Protein AF-A0A9W4MWH2-F1 (afdb_monomer_lite)

Sequence (228 aa):
MYRLPPARLCPCLQVITSTSRQLCRSISNARPSSIPDWNSNDEFFKFTRGRFVVDEAENLQKREIKFDMNRLASVAAESVGATRCISISKYPDGMFNKAFLMSMDDGQEVIAKVPNPHAGAAHFTTASEVATMDFAKSHPVGAEFIIMEKAEGVPLSQVWGTMKLPQKLQVLPAMTRLQKQWVSVSFSHYGNLYYAKDGQSLTGNQYVKDGKVVRDLEFAVVPATGRD

InterPro domains:
  IPR011009 Protein kinase-like domain superfamily [SSF56112] (63-207)
  IPR051035 Mitochondrial inheritance protein 9 [PTHR36091] (40-207)

Foldseek 3Di:
DDDDDDDDDDPPPPPDPDDDDDDDDDDDDDDDPDQDQPLPPQVQQWQDQDADPPPGVVLGVQQGDDWRPLLVQCVLCVSVVAPTWRDWDWDRDDSFWTWIWTAGPVGFIKIKIFTGPNNDPLVADLDLDDDDPVVCVVDNTSGRMDIGGDDDDDPCVVCVVVDDPVVVVVVVVVVVVVVCQVVQKAAPDDAGKHFLVGDPDPDGQWIHGNNDIDGDNGIGGDHHPDDD

Organism: Penicillium olsonii (NCBI:txid99116)

pLDDT: mean 74.44, std 23.85, range [20.48, 97.94]

Secondary structure (DSSP, 8-state):
---PPP-------------------PPP---PPPPP-GGG-GGGTS--S---SSSHHHHHHTT-----HHHHHHHHHHHTT-S-EEEEEEPSPPSSEEEEEEEETTS-EEEEEEE-GGGS-HHHHS-S----TTHHHH-TTSS--EEEEPPPS--HHHHTTT--HHHHHHHHHHHHHHHHHHHTEEESS-SEEEETTTS--SS--EEEETTEEEE-SSEEEE------

Structure (mmCIF, N/CA/C/O backbone):
data_AF-A0A9W4MWH2-F1
#
_entry.id   AF-A0A9W4MWH2-F1
#
loop_
_atom_site.group_PDB
_atom_site.id
_atom_site.type_symbol
_atom_site.label_atom_id
_atom_site.label_alt_id
_atom_site.label_comp_id
_atom_site.label_asym_id
_atom_site.label_entity_id
_atom_site.label_seq_id
_atom_site.pdbx_PDB_ins_code
_atom_site.Cartn_x
_atom_site.Cartn_y
_atom_site.Cartn_z
_atom_site.occupancy
_atom_site.B_iso_or_equiv
_atom_site.auth_seq_id
_atom_site.auth_comp_id
_atom_site.auth_asym_id
_atom_site.auth_atom_id
_atom_site.pdbx_PDB_model_num
ATOM 1 N N . MET A 1 1 ? -29.039 28.359 6.290 1.00 31.73 1 MET A N 1
ATOM 2 C CA . MET A 1 1 ? -29.549 26.987 6.492 1.00 31.73 1 MET A CA 1
ATOM 3 C C . MET A 1 1 ? -29.035 26.142 5.329 1.00 31.73 1 MET A C 1
ATOM 5 O O . MET A 1 1 ? -29.683 26.084 4.299 1.00 31.73 1 MET A O 1
ATOM 9 N N . TYR A 1 2 ? -27.822 25.593 5.435 1.00 20.48 2 TYR A N 1
ATOM 10 C CA . TYR A 1 2 ? -27.206 24.803 4.362 1.00 20.48 2 TYR A CA 1
ATOM 11 C C . TYR A 1 2 ? -27.172 23.336 4.794 1.00 20.48 2 TYR A C 1
ATOM 13 O O . TYR A 1 2 ? -26.420 22.965 5.692 1.00 20.48 2 TYR A O 1
ATOM 21 N N . ARG A 1 3 ? -28.051 22.520 4.201 1.00 23.97 3 ARG A N 1
ATOM 22 C CA . ARG A 1 3 ? -28.016 21.059 4.326 1.00 23.97 3 ARG A CA 1
ATOM 23 C C . ARG A 1 3 ? -26.901 20.539 3.418 1.00 23.97 3 ARG A C 1
ATOM 25 O O . ARG A 1 3 ? -26.991 20.693 2.205 1.00 23.97 3 ARG A O 1
ATOM 32 N N . LEU A 1 4 ? -25.871 19.936 4.004 1.00 27.80 4 LEU A N 1
ATOM 33 C CA . LEU A 1 4 ? -24.897 19.122 3.272 1.00 27.80 4 LEU A CA 1
ATOM 34 C C . LEU A 1 4 ? -25.488 17.717 3.032 1.00 27.80 4 LEU A C 1
ATOM 36 O O . LEU A 1 4 ? -26.209 17.219 3.903 1.00 27.80 4 LEU A O 1
ATOM 40 N N . PRO A 1 5 ? -25.232 17.089 1.870 1.00 24.80 5 PRO A N 1
ATOM 41 C CA . PRO A 1 5 ? -25.796 15.787 1.526 1.00 24.80 5 PRO A CA 1
ATOM 42 C C . PRO A 1 5 ? -25.188 14.661 2.384 1.00 24.80 5 PRO A C 1
ATOM 44 O O . PRO A 1 5 ? -24.094 14.822 2.933 1.00 24.80 5 PRO A O 1
ATOM 47 N N . PRO A 1 6 ? -25.886 13.518 2.524 1.00 24.23 6 PRO A N 1
ATOM 48 C CA . PRO A 1 6 ? -25.408 12.396 3.322 1.00 24.23 6 PRO A CA 1
ATOM 49 C C . PRO A 1 6 ? -24.113 11.829 2.733 1.00 24.23 6 PRO A C 1
ATOM 51 O O . PRO A 1 6 ? -24.028 11.560 1.534 1.00 24.23 6 PRO A O 1
ATOM 54 N N . ALA A 1 7 ? -23.119 11.627 3.600 1.00 26.27 7 ALA A N 1
ATOM 55 C CA . ALA A 1 7 ? -21.909 10.887 3.280 1.00 26.27 7 ALA A CA 1
ATOM 56 C C . ALA A 1 7 ? -22.305 9.467 2.854 1.00 26.27 7 ALA A C 1
ATOM 58 O O . ALA A 1 7 ? -22.748 8.662 3.674 1.00 26.27 7 ALA A O 1
ATOM 59 N N . ARG A 1 8 ? -22.192 9.180 1.556 1.00 23.83 8 ARG A N 1
ATOM 60 C CA . ARG A 1 8 ? -22.247 7.810 1.054 1.00 23.83 8 ARG A CA 1
ATOM 61 C C . ARG A 1 8 ? -20.968 7.123 1.521 1.00 23.83 8 ARG A C 1
ATOM 63 O O . ARG A 1 8 ? -19.875 7.575 1.199 1.00 23.83 8 ARG A O 1
ATOM 70 N N . LEU A 1 9 ? -21.113 6.066 2.313 1.00 25.27 9 LEU A N 1
ATOM 71 C CA . LEU A 1 9 ? -20.058 5.078 2.507 1.00 25.27 9 LEU A CA 1
ATOM 72 C C . LEU A 1 9 ? -19.720 4.511 1.121 1.00 25.27 9 LEU A C 1
ATOM 74 O O . LEU A 1 9 ? -20.598 3.937 0.479 1.00 25.27 9 LEU A O 1
ATOM 78 N N . CYS A 1 10 ? -18.496 4.729 0.638 1.00 23.55 10 CYS A N 1
ATOM 79 C CA . CYS A 1 10 ? -17.991 4.055 -0.556 1.00 23.55 10 CYS A CA 1
ATOM 80 C C . CYS A 1 10 ? -17.879 2.549 -0.260 1.00 23.55 10 CYS A C 1
ATOM 82 O O . CYS A 1 10 ? -17.141 2.182 0.655 1.00 23.55 10 CYS A O 1
ATOM 84 N N . PRO A 1 11 ? -18.571 1.669 -1.001 1.00 25.92 11 PRO A N 1
ATOM 85 C CA . PRO A 1 11 ? -18.501 0.224 -0.816 1.00 25.92 11 PRO A CA 1
ATOM 86 C C . PRO A 1 11 ? -17.374 -0.380 -1.672 1.00 25.92 11 PRO A C 1
ATOM 88 O O . PRO A 1 11 ? -17.597 -1.324 -2.422 1.00 25.92 11 PRO A O 1
ATOM 91 N N . CYS A 1 12 ? -16.165 0.180 -1.592 1.00 24.48 12 CYS A N 1
ATOM 92 C CA . CYS A 1 12 ? -15.015 -0.277 -2.378 1.00 24.48 12 CYS A CA 1
ATOM 93 C C . CYS A 1 12 ? -13.923 -0.841 -1.465 1.00 24.48 12 CYS A C 1
ATOM 95 O O . CYS A 1 12 ? -12.793 -0.369 -1.448 1.00 24.48 12 CYS A O 1
ATOM 97 N N . LEU A 1 13 ? -14.275 -1.870 -0.698 1.00 28.22 13 LEU A N 1
ATOM 98 C CA . LEU A 1 13 ? -13.316 -2.904 -0.322 1.00 28.22 13 LEU A CA 1
ATOM 99 C C . LEU A 1 13 ? -13.753 -4.174 -1.058 1.00 28.22 13 LEU A C 1
ATOM 101 O O . LEU A 1 13 ? -14.287 -5.107 -0.471 1.00 28.22 13 LEU A O 1
ATOM 105 N N . GLN A 1 14 ? -13.639 -4.165 -2.389 1.00 24.48 14 GLN A N 1
ATOM 106 C CA . GLN A 1 14 ? -13.804 -5.396 -3.151 1.00 24.48 14 GLN A CA 1
ATOM 107 C C . GLN A 1 14 ? -12.554 -6.243 -2.911 1.00 24.48 14 GLN A C 1
ATOM 109 O O . GLN A 1 14 ? -11.528 -6.056 -3.557 1.00 24.48 14 GLN A O 1
ATOM 114 N N . VAL A 1 15 ? -12.644 -7.175 -1.961 1.00 29.09 15 VAL A N 1
ATOM 115 C CA . VAL A 1 15 ? -11.800 -8.370 -1.981 1.00 29.09 15 VAL A CA 1
ATOM 116 C C . VAL A 1 15 ? -12.165 -9.093 -3.275 1.00 29.09 15 VAL A C 1
ATOM 118 O O . VAL A 1 15 ? -13.271 -9.621 -3.416 1.00 29.09 15 VAL A O 1
ATOM 121 N N . ILE A 1 16 ? -11.283 -9.017 -4.270 1.00 28.75 16 ILE A N 1
ATOM 122 C CA . ILE A 1 16 ? -11.487 -9.644 -5.575 1.00 28.75 16 ILE A CA 1
ATOM 123 C C . ILE A 1 16 ? -11.484 -11.157 -5.359 1.00 28.75 16 ILE A C 1
ATOM 125 O O . ILE A 1 16 ? -10.439 -11.796 -5.301 1.00 28.75 16 ILE A O 1
ATOM 129 N N . THR A 1 17 ? -12.673 -11.742 -5.239 1.00 27.50 17 THR A N 1
ATOM 130 C CA . THR A 1 17 ? -12.861 -13.179 -5.422 1.00 27.50 17 THR A CA 1
ATOM 131 C C . THR A 1 17 ? -13.008 -13.418 -6.920 1.00 27.50 17 THR A C 1
ATOM 133 O O . THR A 1 17 ? -13.972 -12.993 -7.557 1.00 27.50 17 THR A O 1
ATOM 136 N N . SER A 1 18 ? -11.989 -14.032 -7.520 1.00 26.38 18 SER A N 1
ATOM 137 C CA . SER A 1 18 ? -11.936 -14.270 -8.959 1.00 26.38 18 SER A CA 1
ATOM 138 C C . SER A 1 18 ? -13.142 -15.102 -9.411 1.00 26.38 18 SER A C 1
ATOM 140 O O . SER A 1 18 ? -13.233 -16.293 -9.113 1.00 26.38 18 SER A O 1
ATOM 142 N N . THR A 1 19 ? -14.052 -14.508 -10.176 1.00 25.38 19 THR A N 1
ATOM 143 C CA . THR A 1 19 ? -14.995 -15.261 -11.008 1.00 25.38 19 THR A CA 1
ATOM 144 C C . THR A 1 19 ? -14.735 -14.905 -12.461 1.00 25.38 19 THR A C 1
ATOM 146 O O . THR A 1 19 ? -15.070 -13.829 -12.946 1.00 25.38 19 THR A O 1
ATOM 149 N N . SER A 1 20 ? -14.069 -15.835 -13.145 1.00 33.34 20 SER A N 1
ATOM 150 C CA . SER A 1 20 ? -13.728 -15.754 -14.560 1.00 33.34 20 SER A CA 1
ATOM 151 C C . SER A 1 20 ? -14.989 -15.599 -15.417 1.00 33.34 20 SER A C 1
ATOM 153 O O . SER A 1 20 ? -15.852 -16.477 -15.438 1.00 33.34 20 SER A O 1
ATOM 155 N N . ARG A 1 21 ? -15.088 -14.489 -16.153 1.00 29.77 21 ARG A N 1
ATOM 156 C CA . ARG A 1 21 ? -15.909 -14.386 -17.365 1.00 29.77 21 ARG A CA 1
ATOM 157 C C . ARG A 1 21 ? -15.063 -13.759 -18.463 1.00 29.77 21 ARG A C 1
ATOM 159 O O . ARG A 1 21 ? -14.797 -12.563 -18.458 1.00 29.77 21 ARG A O 1
ATOM 166 N N . GLN A 1 22 ? -14.634 -14.601 -19.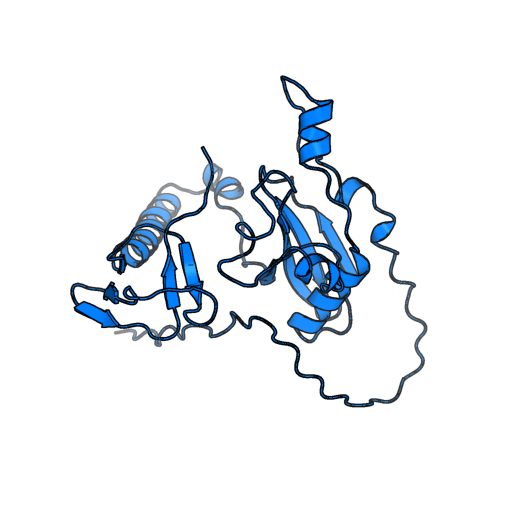398 1.00 37.88 22 GLN A N 1
ATOM 167 C CA . GLN A 1 22 ? -13.981 -14.190 -20.634 1.00 37.88 22 GLN A CA 1
ATOM 168 C C . GLN A 1 22 ? -14.921 -13.300 -21.452 1.00 37.88 22 GLN A C 1
ATOM 170 O O . GLN A 1 22 ? -16.021 -13.719 -21.810 1.00 37.88 22 GLN A O 1
ATOM 175 N N . LEU A 1 23 ? -14.454 -12.104 -21.812 1.00 32.62 23 LEU A N 1
ATOM 176 C CA . LEU A 1 23 ? -15.002 -11.364 -22.941 1.00 32.62 23 LEU A CA 1
ATOM 177 C C . LEU A 1 23 ? -13.870 -11.070 -23.925 1.00 32.62 23 LEU A C 1
ATOM 179 O O . LEU A 1 23 ? -12.969 -10.279 -23.662 1.00 32.62 23 LEU A O 1
ATOM 183 N N . CYS A 1 24 ? -13.922 -11.757 -25.062 1.00 31.22 24 CYS A N 1
ATOM 184 C CA . CYS A 1 24 ? -13.021 -11.563 -26.187 1.00 31.22 24 CYS A CA 1
ATOM 185 C C . CYS A 1 24 ? -13.277 -10.173 -26.799 1.00 31.22 24 CYS A C 1
ATOM 187 O O . CYS A 1 24 ? -14.404 -9.884 -27.205 1.00 31.22 24 CYS A O 1
ATOM 189 N N . ARG A 1 25 ? -12.255 -9.311 -26.883 1.00 34.47 25 ARG A N 1
ATOM 190 C CA . ARG A 1 25 ? -12.286 -8.105 -27.725 1.00 34.47 25 ARG A CA 1
ATOM 191 C C . ARG A 1 25 ? -11.043 -8.045 -28.605 1.00 34.47 25 ARG A C 1
ATOM 193 O O . ARG A 1 25 ? -9.922 -8.267 -28.162 1.00 34.47 25 ARG A O 1
ATOM 200 N N . SER A 1 26 ? -11.310 -7.795 -29.878 1.00 36.91 26 SER A N 1
ATOM 201 C CA . SER A 1 26 ? -10.403 -7.771 -31.020 1.00 36.91 26 SER A CA 1
ATOM 202 C C . SER A 1 26 ? -9.305 -6.709 -30.904 1.00 36.91 26 SER A C 1
ATOM 204 O O . SER A 1 26 ? -9.564 -5.566 -30.532 1.00 36.91 26 SER A O 1
ATOM 206 N N . ILE A 1 27 ? -8.084 -7.115 -31.262 1.00 39.09 27 ILE A N 1
ATOM 207 C CA . ILE A 1 27 ? -6.830 -6.360 -31.159 1.00 39.09 27 ILE A CA 1
ATOM 208 C C . ILE A 1 27 ? -6.735 -5.327 -32.291 1.00 39.09 27 ILE A C 1
ATOM 210 O O . ILE A 1 27 ? -6.725 -5.689 -33.467 1.00 39.09 27 ILE A O 1
ATOM 214 N N . SER A 1 28 ? -6.605 -4.045 -31.945 1.00 44.38 28 SER A N 1
ATOM 215 C CA . SER A 1 28 ? -6.109 -3.008 -32.856 1.00 44.38 28 SER A CA 1
ATOM 216 C C . SER A 1 28 ? -4.587 -2.901 -32.731 1.00 44.38 28 SER A C 1
ATOM 218 O O . SER A 1 28 ? -4.065 -2.637 -31.648 1.00 44.38 28 SER A O 1
ATOM 220 N N . ASN A 1 29 ? -3.877 -3.101 -33.843 1.00 42.75 29 ASN A N 1
ATOM 221 C CA . ASN A 1 29 ? -2.417 -3.067 -33.917 1.00 42.75 29 ASN A CA 1
ATOM 222 C C . ASN A 1 29 ? -1.868 -1.638 -33.770 1.00 42.75 29 ASN A C 1
ATOM 224 O O . ASN A 1 29 ? -1.737 -0.909 -34.750 1.00 42.75 29 ASN A O 1
ATOM 228 N N . ALA A 1 30 ? -1.465 -1.277 -32.554 1.00 43.81 30 ALA A N 1
ATOM 229 C CA . ALA A 1 30 ? -0.474 -0.237 -32.301 1.00 43.81 30 ALA A CA 1
ATOM 230 C C . ALA A 1 30 ? 0.667 -0.875 -31.499 1.00 43.81 30 ALA A C 1
ATOM 232 O O . ALA A 1 30 ? 0.415 -1.494 -30.467 1.00 43.81 30 ALA A O 1
ATOM 233 N N . ARG A 1 31 ? 1.912 -0.778 -31.988 1.00 41.72 31 ARG A N 1
ATOM 234 C CA . ARG A 1 31 ? 3.101 -1.285 -31.278 1.00 41.72 31 ARG A CA 1
ATOM 235 C C . ARG A 1 31 ? 3.177 -0.609 -29.901 1.00 41.72 31 ARG A C 1
ATOM 237 O O . ARG A 1 31 ? 3.389 0.604 -29.871 1.00 41.72 31 ARG A O 1
ATOM 244 N N . PRO A 1 32 ? 3.030 -1.335 -28.779 1.00 49.97 32 PRO A N 1
ATOM 245 C CA . PRO A 1 32 ? 3.264 -0.744 -27.474 1.00 49.97 32 PRO A CA 1
ATOM 246 C C . PRO A 1 32 ? 4.763 -0.472 -27.346 1.00 49.97 32 PRO A C 1
ATOM 248 O O . PRO A 1 32 ? 5.579 -1.326 -27.700 1.00 49.97 32 PRO A O 1
ATOM 251 N N . SER A 1 33 ? 5.131 0.693 -26.815 1.00 59.62 33 SER A N 1
ATOM 252 C CA . SER A 1 33 ? 6.406 0.826 -26.113 1.00 59.62 33 SER A CA 1
ATOM 253 C C . SER A 1 33 ? 6.521 -0.356 -25.148 1.00 59.62 33 SER A C 1
ATOM 255 O O . SER A 1 33 ? 5.585 -0.634 -24.395 1.00 59.62 33 SER A O 1
ATOM 257 N N . SER A 1 34 ? 7.606 -1.125 -25.243 1.00 69.12 34 SER A N 1
ATOM 258 C CA . SER A 1 34 ? 7.788 -2.317 -24.417 1.00 69.12 34 SER A CA 1
ATOM 259 C C . SER A 1 34 ? 7.728 -1.908 -22.948 1.00 69.12 34 SER A C 1
ATOM 261 O O . SER A 1 34 ? 8.557 -1.116 -22.499 1.00 69.12 34 SER A O 1
ATOM 263 N N . ILE A 1 35 ? 6.732 -2.418 -22.224 1.00 70.12 35 ILE A N 1
ATOM 264 C CA . ILE A 1 35 ? 6.638 -2.257 -20.772 1.00 70.12 35 ILE A CA 1
ATOM 265 C C . ILE A 1 35 ? 7.936 -2.829 -20.182 1.00 70.12 35 ILE A C 1
ATOM 267 O O . ILE A 1 35 ? 8.335 -3.923 -20.597 1.00 70.12 35 ILE A O 1
ATOM 271 N N . PRO A 1 36 ? 8.628 -2.105 -19.287 1.00 83.31 36 PRO A N 1
ATOM 272 C CA . PRO A 1 36 ? 9.836 -2.623 -18.662 1.00 83.31 36 PRO A CA 1
ATOM 273 C C . PRO A 1 36 ? 9.506 -3.872 -17.840 1.00 83.31 36 PRO A C 1
ATOM 275 O O . PRO A 1 36 ? 8.452 -3.951 -17.212 1.00 83.31 36 PRO A O 1
ATOM 278 N N . ASP A 1 37 ? 10.416 -4.844 -17.834 1.00 93.56 37 ASP A N 1
ATOM 279 C CA . ASP A 1 37 ? 10.330 -5.973 -16.912 1.00 93.56 37 ASP A CA 1
ATOM 280 C C . ASP A 1 37 ? 10.592 -5.476 -15.485 1.00 93.56 37 ASP A C 1
ATOM 282 O O . ASP A 1 37 ? 11.732 -5.197 -15.103 1.00 93.56 37 ASP A O 1
ATOM 286 N N . TRP A 1 38 ? 9.534 -5.363 -14.685 1.00 95.38 38 TRP A N 1
ATOM 287 C CA . TRP A 1 38 ? 9.629 -4.836 -13.328 1.00 95.38 38 TRP A CA 1
ATOM 288 C C . TRP A 1 38 ? 10.408 -5.759 -12.388 1.00 95.38 38 TRP A C 1
ATOM 290 O O . TRP A 1 38 ? 10.950 -5.286 -11.388 1.00 95.38 38 TRP A O 1
ATOM 300 N N . ASN A 1 39 ? 10.516 -7.052 -12.715 1.00 95.69 39 ASN A N 1
ATOM 301 C CA . ASN A 1 39 ? 11.290 -8.013 -11.927 1.00 95.69 39 ASN A CA 1
ATOM 302 C C . ASN A 1 39 ? 12.800 -7.763 -12.008 1.00 95.69 39 ASN A C 1
ATOM 304 O O . ASN A 1 39 ? 13.537 -8.198 -11.126 1.00 95.69 39 ASN A O 1
ATOM 308 N N . SER A 1 40 ? 13.258 -7.024 -13.022 1.00 94.69 40 SER A N 1
ATOM 309 C CA . SER A 1 40 ? 14.665 -6.654 -13.175 1.00 94.69 40 SER A CA 1
ATOM 310 C C . SER A 1 40 ? 15.126 -5.584 -12.169 1.00 94.69 40 SER A C 1
ATOM 312 O O . SER A 1 40 ? 16.330 -5.382 -12.007 1.00 94.69 40 SER A O 1
ATOM 314 N N . ASN A 1 41 ? 14.210 -4.893 -11.473 1.00 94.56 41 ASN A N 1
ATOM 315 C CA . ASN A 1 41 ? 14.579 -3.906 -10.456 1.00 94.56 41 ASN A CA 1
ATOM 316 C C . ASN A 1 41 ? 14.748 -4.553 -9.075 1.00 94.56 41 ASN A C 1
ATOM 318 O O . ASN A 1 41 ? 13.802 -4.745 -8.309 1.00 94.56 41 ASN A O 1
ATOM 322 N N . ASP A 1 42 ? 16.001 -4.816 -8.733 1.00 92.50 42 ASP A N 1
ATOM 323 C CA . ASP A 1 42 ? 16.383 -5.495 -7.503 1.00 92.50 42 ASP A CA 1
ATOM 324 C C . ASP A 1 42 ? 16.038 -4.716 -6.214 1.00 92.50 42 ASP A C 1
ATOM 326 O O . ASP A 1 42 ? 15.832 -5.318 -5.155 1.00 92.50 42 ASP A O 1
ATOM 330 N N . GLU A 1 43 ? 15.931 -3.383 -6.284 1.00 93.50 43 GLU A N 1
ATOM 331 C CA . GLU A 1 43 ? 15.603 -2.531 -5.129 1.00 93.50 43 GLU A CA 1
ATOM 332 C C . GLU A 1 43 ? 14.171 -2.738 -4.621 1.00 93.50 43 GLU A C 1
ATOM 334 O O . GLU A 1 43 ? 13.875 -2.479 -3.446 1.00 93.50 43 GLU A O 1
ATOM 339 N N . PHE A 1 44 ? 13.276 -3.246 -5.475 1.00 95.44 44 PHE A N 1
ATOM 340 C CA . PHE A 1 44 ? 11.897 -3.547 -5.095 1.00 95.44 44 PHE A CA 1
ATOM 341 C C . PHE A 1 44 ? 11.800 -4.627 -4.022 1.00 95.44 44 PHE A C 1
ATOM 343 O O . PHE A 1 44 ? 10.894 -4.594 -3.189 1.00 95.44 44 PHE A O 1
ATOM 350 N N . PHE A 1 45 ? 12.763 -5.540 -3.994 1.00 94.50 45 PHE A N 1
ATOM 351 C CA . PHE A 1 45 ? 12.744 -6.712 -3.124 1.00 94.50 45 PHE A CA 1
ATOM 352 C C . PHE A 1 45 ? 13.533 -6.500 -1.831 1.00 94.50 45 PHE A C 1
ATOM 354 O O . PHE A 1 45 ? 13.265 -7.160 -0.828 1.00 94.50 45 PHE A O 1
ATOM 361 N N . LYS A 1 46 ? 14.461 -5.539 -1.827 1.00 93.69 46 LYS A N 1
ATOM 362 C CA . LYS A 1 46 ? 15.399 -5.270 -0.729 1.00 93.69 46 LYS A CA 1
ATOM 363 C C . LYS A 1 46 ? 14.884 -4.188 0.220 1.00 93.69 46 LYS A C 1
ATOM 365 O O . LYS A 1 46 ? 13.981 -3.420 -0.109 1.00 93.69 46 LYS A O 1
ATOM 370 N N . PHE A 1 47 ? 15.456 -4.129 1.420 1.00 92.38 47 PHE A N 1
ATOM 371 C CA . PHE A 1 47 ? 15.275 -3.000 2.334 1.00 92.38 47 PHE A CA 1
ATOM 372 C C . PHE A 1 47 ? 16.237 -1.867 1.950 1.00 92.38 47 PHE A C 1
ATOM 374 O O . PHE A 1 47 ? 17.439 -2.088 1.852 1.00 92.38 47 PHE A O 1
ATOM 381 N N . THR A 1 48 ? 15.710 -0.665 1.727 1.00 91.50 48 THR A N 1
ATOM 382 C CA . THR A 1 48 ? 16.436 0.493 1.184 1.00 91.50 48 THR A CA 1
ATOM 383 C C . THR A 1 48 ? 16.308 1.751 2.046 1.00 91.50 48 THR A C 1
ATOM 385 O O . THR A 1 48 ? 16.981 2.743 1.783 1.00 91.50 48 THR A O 1
ATOM 388 N N . ARG A 1 49 ? 15.479 1.743 3.101 1.00 89.31 49 ARG A N 1
ATOM 389 C CA . ARG A 1 49 ? 15.261 2.935 3.944 1.00 89.31 49 ARG A CA 1
ATOM 390 C C . ARG A 1 49 ? 16.459 3.315 4.823 1.00 89.31 49 ARG A C 1
ATOM 392 O O . ARG A 1 49 ? 16.545 4.467 5.246 1.00 89.31 49 ARG A O 1
ATOM 399 N N . GLY A 1 50 ? 17.352 2.385 5.149 1.00 88.25 50 GLY A N 1
ATOM 400 C CA . GLY A 1 50 ? 18.480 2.682 6.029 1.00 88.25 50 GLY A CA 1
ATOM 401 C C . GLY A 1 50 ? 19.313 1.466 6.408 1.00 88.25 50 GLY A C 1
ATOM 402 O O . GLY A 1 50 ? 19.241 0.424 5.761 1.00 88.25 50 GLY A O 1
ATOM 403 N N . ARG A 1 51 ? 20.093 1.625 7.480 1.00 90.19 51 ARG A N 1
ATOM 404 C CA . ARG A 1 51 ? 20.997 0.612 8.035 1.00 90.19 51 ARG A CA 1
ATOM 405 C C . ARG A 1 51 ? 20.553 0.186 9.427 1.00 90.19 51 ARG A C 1
ATOM 407 O O . ARG A 1 51 ? 19.910 0.960 10.138 1.00 90.19 51 ARG A O 1
ATOM 414 N N . PHE A 1 52 ? 20.920 -1.028 9.816 1.00 89.56 52 PHE A N 1
ATOM 415 C CA . PHE A 1 52 ? 20.672 -1.540 11.162 1.00 89.56 52 PHE A CA 1
ATOM 416 C C . PHE A 1 52 ? 21.936 -1.413 12.009 1.00 89.56 52 PHE A C 1
ATOM 418 O O . PHE A 1 52 ? 23.038 -1.658 11.530 1.00 89.56 52 PHE A O 1
ATOM 425 N N . VAL A 1 53 ? 21.763 -1.019 13.272 1.00 92.69 53 VAL A N 1
ATOM 426 C CA . VAL A 1 53 ? 22.879 -0.841 14.218 1.00 92.69 53 VAL A CA 1
ATOM 427 C C . VAL A 1 53 ? 23.489 -2.187 14.627 1.00 92.69 53 VAL A C 1
ATOM 429 O O . VAL A 1 53 ? 24.687 -2.264 14.872 1.00 92.69 53 VAL A O 1
ATOM 432 N N . VAL A 1 54 ? 22.670 -3.242 14.683 1.00 90.19 54 VAL A N 1
ATOM 433 C CA . VAL A 1 54 ? 23.047 -4.596 15.110 1.00 90.19 54 VAL A CA 1
ATOM 434 C C . VAL A 1 54 ? 22.530 -5.603 14.080 1.00 90.19 54 VAL A C 1
ATOM 436 O O . VAL A 1 54 ? 21.458 -5.391 13.507 1.00 90.19 54 VAL A O 1
ATOM 439 N N . ASP A 1 55 ? 23.300 -6.665 13.830 1.00 91.19 55 ASP A N 1
ATOM 440 C CA . ASP A 1 55 ? 22.961 -7.786 12.940 1.00 91.19 55 ASP A CA 1
ATOM 441 C C . ASP A 1 55 ? 22.400 -7.338 11.581 1.00 91.19 55 ASP A C 1
ATOM 443 O O . ASP A 1 55 ? 21.316 -7.739 11.154 1.00 91.19 55 ASP A O 1
ATOM 447 N N . GLU A 1 56 ? 23.118 -6.438 10.902 1.00 92.50 56 GLU A N 1
ATOM 448 C CA . GLU A 1 56 ? 22.625 -5.786 9.685 1.00 92.50 56 GLU A CA 1
ATOM 449 C C . GLU A 1 56 ? 22.271 -6.778 8.580 1.00 92.50 56 GLU A C 1
ATOM 451 O O . GLU A 1 56 ? 21.172 -6.712 8.031 1.00 92.50 56 GLU A O 1
ATOM 456 N N . ALA A 1 57 ? 23.160 -7.729 8.292 1.00 91.88 57 ALA A N 1
ATOM 457 C CA . ALA A 1 57 ? 22.920 -8.737 7.266 1.00 91.88 57 ALA A CA 1
ATOM 458 C C . ALA A 1 57 ? 21.648 -9.554 7.553 1.00 91.88 57 ALA A C 1
ATOM 460 O O . ALA A 1 57 ? 20.825 -9.751 6.661 1.00 91.88 57 ALA A O 1
ATOM 461 N N . GLU A 1 58 ? 21.440 -9.959 8.809 1.00 89.62 58 GLU A N 1
ATOM 462 C CA . GLU A 1 58 ? 20.262 -10.726 9.215 1.00 89.62 58 GLU A CA 1
ATOM 463 C C . GLU A 1 58 ? 18.984 -9.882 9.125 1.00 89.62 58 GLU A C 1
ATOM 465 O O . GLU A 1 58 ? 17.953 -10.339 8.628 1.00 89.62 58 GLU A O 1
ATOM 470 N N . ASN A 1 59 ? 19.040 -8.621 9.557 1.00 89.00 59 ASN A N 1
ATOM 471 C CA . ASN A 1 59 ? 17.896 -7.718 9.492 1.00 89.00 59 ASN A CA 1
ATOM 472 C C . ASN A 1 59 ? 17.493 -7.366 8.057 1.00 89.00 59 ASN A C 1
ATOM 474 O O . ASN A 1 59 ? 16.292 -7.232 7.792 1.00 89.00 59 ASN A O 1
ATOM 478 N N . LEU A 1 60 ? 18.466 -7.220 7.153 1.00 90.75 60 LEU A N 1
ATOM 479 C CA . LEU A 1 60 ? 18.230 -7.038 5.724 1.00 90.75 60 LEU A CA 1
ATOM 480 C C . LEU A 1 60 ? 17.617 -8.303 5.116 1.00 90.75 60 LEU A C 1
ATOM 482 O O . LEU A 1 60 ? 16.582 -8.208 4.461 1.00 90.75 60 LEU A O 1
ATOM 486 N N . GLN A 1 61 ? 18.177 -9.481 5.409 1.00 88.44 61 GLN A N 1
ATOM 487 C CA . GLN A 1 61 ? 17.683 -10.760 4.893 1.00 88.44 61 GLN A CA 1
ATOM 488 C C . GLN A 1 61 ? 16.250 -11.061 5.357 1.00 88.44 61 GLN A C 1
ATOM 490 O O . GLN A 1 61 ? 15.395 -11.405 4.547 1.00 88.44 61 GLN A O 1
ATOM 495 N N . LYS A 1 62 ? 15.933 -10.832 6.639 1.00 85.69 62 LYS A N 1
ATOM 496 C CA . LYS A 1 62 ? 14.572 -10.960 7.209 1.00 85.69 62 LYS A CA 1
ATOM 497 C C . LYS A 1 62 ? 13.536 -10.020 6.570 1.00 85.69 62 LYS A C 1
ATOM 499 O O . LYS A 1 62 ? 12.330 -10.148 6.814 1.00 85.69 62 LYS A O 1
ATOM 504 N N . ARG A 1 63 ? 13.994 -9.022 5.813 1.00 89.12 63 ARG A N 1
ATOM 505 C CA . ARG A 1 63 ? 13.182 -7.991 5.150 1.00 89.12 63 ARG A CA 1
ATOM 506 C C . ARG A 1 63 ? 13.252 -8.063 3.636 1.00 89.12 63 ARG A C 1
ATOM 508 O O . ARG A 1 63 ? 12.550 -7.289 2.986 1.00 89.12 63 ARG A O 1
ATOM 515 N N . GLU A 1 64 ? 14.058 -8.954 3.078 1.00 90.69 64 GLU A N 1
ATOM 516 C CA . GLU A 1 64 ? 14.057 -9.228 1.652 1.00 90.69 64 GLU A CA 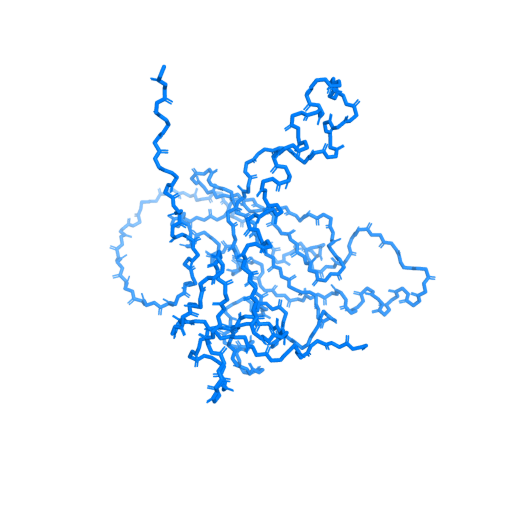1
ATOM 517 C C . GLU A 1 64 ? 12.927 -10.206 1.328 1.00 90.69 64 GLU A C 1
ATOM 519 O O . GLU A 1 64 ? 12.757 -11.220 2.000 1.00 90.69 64 GLU A O 1
ATOM 524 N N . ILE A 1 65 ? 12.129 -9.889 0.312 1.00 88.88 65 ILE A N 1
ATOM 525 C CA . ILE A 1 65 ? 11.083 -10.781 -0.193 1.00 88.88 65 ILE A CA 1
ATOM 526 C C . ILE A 1 65 ? 11.121 -10.766 -1.709 1.00 88.88 65 ILE A C 1
ATOM 528 O O . ILE A 1 65 ? 11.085 -9.700 -2.319 1.00 88.88 65 ILE A O 1
ATOM 532 N N . LYS A 1 66 ? 11.202 -11.953 -2.310 1.00 91.06 66 LYS A N 1
ATOM 533 C CA . LYS A 1 66 ? 11.123 -12.141 -3.758 1.00 91.06 66 LYS A CA 1
ATOM 534 C C . LYS A 1 66 ? 9.700 -12.545 -4.124 1.00 91.06 66 LYS A C 1
ATOM 536 O O . LYS A 1 66 ? 9.120 -13.418 -3.489 1.00 91.06 66 LYS A O 1
ATOM 541 N N . PHE A 1 67 ? 9.157 -11.876 -5.129 1.00 92.00 67 PHE A N 1
ATOM 542 C CA . PHE A 1 67 ? 7.819 -12.083 -5.668 1.00 92.00 67 PHE A CA 1
ATOM 543 C C . PHE A 1 67 ? 7.796 -11.579 -7.113 1.00 92.00 67 PHE A C 1
ATOM 545 O O . PHE A 1 67 ? 8.725 -10.898 -7.548 1.00 92.00 67 PHE A O 1
ATOM 552 N N . ASP A 1 68 ? 6.751 -11.908 -7.862 1.00 95.38 68 ASP A N 1
ATOM 553 C CA . ASP A 1 68 ? 6.598 -11.466 -9.245 1.00 95.38 68 ASP A CA 1
ATOM 554 C C . ASP A 1 68 ? 5.933 -10.079 -9.297 1.00 95.38 68 ASP A C 1
ATOM 556 O O . ASP A 1 68 ? 4.713 -9.928 -9.182 1.00 95.38 68 ASP A O 1
ATOM 560 N N . MET A 1 69 ? 6.754 -9.044 -9.472 1.00 96.75 69 MET A N 1
ATOM 561 C CA . MET A 1 69 ? 6.322 -7.654 -9.600 1.00 96.75 69 MET A CA 1
ATOM 562 C C . MET A 1 69 ? 5.499 -7.415 -10.870 1.00 96.75 69 MET A C 1
ATOM 564 O O . MET A 1 69 ? 4.554 -6.629 -10.837 1.00 96.75 69 MET A O 1
ATOM 568 N N . ASN A 1 70 ? 5.787 -8.108 -11.978 1.00 96.56 70 ASN A N 1
ATOM 569 C CA . ASN A 1 70 ? 4.971 -7.986 -13.192 1.00 96.56 70 ASN A CA 1
ATOM 570 C C . ASN A 1 70 ? 3.554 -8.511 -12.956 1.00 96.56 70 ASN A C 1
ATOM 572 O O . ASN A 1 70 ? 2.574 -7.916 -13.416 1.00 96.56 70 ASN A O 1
ATOM 576 N N . ARG A 1 71 ? 3.433 -9.618 -12.217 1.00 95.62 71 ARG A N 1
ATOM 577 C CA . ARG A 1 71 ? 2.127 -10.161 -11.830 1.00 95.62 71 ARG A CA 1
ATOM 578 C C . ARG A 1 71 ? 1.408 -9.242 -10.860 1.00 95.62 71 ARG A C 1
ATOM 580 O O . ARG A 1 71 ? 0.226 -8.995 -11.074 1.00 95.62 71 ARG A O 1
ATOM 587 N N . LEU A 1 72 ? 2.105 -8.675 -9.874 1.00 95.75 72 LEU A N 1
ATOM 588 C CA . LEU A 1 72 ? 1.504 -7.698 -8.961 1.00 95.75 72 LEU A CA 1
ATOM 589 C C . LEU A 1 72 ? 0.965 -6.479 -9.722 1.00 95.75 72 LEU A C 1
ATOM 591 O O . LEU A 1 72 ? -0.168 -6.067 -9.495 1.00 95.75 72 LEU A O 1
ATOM 595 N N . ALA A 1 73 ? 1.741 -5.951 -10.668 1.00 96.81 73 ALA A N 1
ATOM 596 C CA . ALA A 1 73 ? 1.343 -4.830 -11.514 1.00 96.81 73 ALA A CA 1
ATOM 597 C C . ALA A 1 73 ? 0.130 -5.158 -12.403 1.00 96.81 73 ALA A C 1
ATOM 599 O O . ALA A 1 73 ? -0.741 -4.312 -12.601 1.00 96.81 73 ALA A O 1
ATOM 600 N N . SER A 1 74 ? 0.055 -6.392 -12.911 1.00 95.62 74 SER A N 1
ATOM 601 C CA . SER A 1 74 ? -1.085 -6.867 -13.708 1.00 95.62 74 SER A CA 1
ATOM 602 C C . SER A 1 74 ? -2.356 -6.956 -12.861 1.00 95.62 74 SER A C 1
ATOM 604 O O . SER A 1 74 ? -3.377 -6.386 -13.233 1.00 95.62 74 SER A O 1
ATOM 606 N N . VAL A 1 75 ? -2.276 -7.584 -11.681 1.00 94.50 75 VAL A N 1
ATOM 607 C CA . VAL A 1 75 ? -3.409 -7.688 -10.743 1.00 94.50 75 VAL A CA 1
ATOM 608 C C . VAL A 1 75 ? -3.869 -6.303 -10.281 1.00 94.50 75 VAL A C 1
ATOM 610 O O . VAL A 1 75 ? -5.066 -6.056 -10.152 1.00 94.50 75 VAL A O 1
ATOM 613 N N . ALA A 1 76 ? -2.936 -5.372 -10.075 1.00 95.06 76 ALA A N 1
ATOM 614 C CA . ALA A 1 76 ? -3.261 -3.994 -9.739 1.00 95.06 76 ALA A CA 1
ATOM 615 C C . ALA A 1 76 ? -4.035 -3.289 -10.856 1.00 95.06 76 ALA A C 1
ATOM 617 O O . ALA A 1 76 ? -5.043 -2.652 -10.561 1.00 95.06 76 ALA A O 1
ATOM 618 N N . ALA A 1 77 ? -3.635 -3.445 -12.120 1.00 96.06 77 ALA A N 1
ATOM 619 C CA . ALA A 1 77 ? -4.376 -2.868 -13.240 1.00 96.06 77 ALA A CA 1
ATOM 620 C C . ALA A 1 77 ? -5.790 -3.461 -13.349 1.00 96.06 77 ALA A C 1
ATOM 622 O O . ALA A 1 77 ? -6.771 -2.722 -13.426 1.00 96.06 77 ALA A O 1
ATOM 623 N N . GLU A 1 78 ? -5.902 -4.788 -13.250 1.00 94.88 78 GLU A N 1
ATOM 624 C CA . GLU A 1 78 ? -7.187 -5.497 -13.278 1.00 94.88 78 GLU A CA 1
ATOM 625 C C . GLU A 1 78 ? -8.134 -5.039 -12.158 1.00 94.88 78 GLU A C 1
ATOM 627 O O . GLU A 1 78 ? -9.325 -4.852 -12.408 1.00 94.88 78 GLU A O 1
ATOM 632 N N . SER A 1 79 ? -7.613 -4.801 -10.947 1.00 91.19 79 SER A N 1
ATOM 633 C CA . SER A 1 79 ? -8.414 -4.393 -9.784 1.00 91.19 79 SER A CA 1
ATOM 634 C C . SER A 1 79 ? -9.149 -3.064 -9.937 1.00 91.19 79 SER A C 1
ATOM 636 O O . SER A 1 79 ? -10.180 -2.861 -9.298 1.00 91.19 79 SER A O 1
ATOM 638 N N . VAL A 1 80 ? -8.646 -2.180 -10.799 1.00 93.94 80 VAL A N 1
ATOM 639 C CA . VAL A 1 80 ? -9.238 -0.862 -11.075 1.00 93.94 80 VAL A CA 1
ATOM 640 C C . VAL A 1 80 ? -9.790 -0.746 -12.496 1.00 93.94 80 VAL A C 1
ATOM 642 O O . VAL A 1 80 ? -10.210 0.331 -12.913 1.00 93.94 80 VAL A O 1
ATOM 645 N N . GLY A 1 81 ? -9.813 -1.858 -13.239 1.00 94.50 81 GLY A N 1
ATOM 646 C CA . GLY A 1 81 ? -10.305 -1.914 -14.615 1.00 94.50 81 GLY A CA 1
ATOM 647 C C . GLY A 1 81 ? -9.406 -1.224 -15.647 1.00 94.50 81 GLY A C 1
ATOM 648 O O . GLY A 1 81 ? -9.873 -0.950 -16.752 1.00 94.50 81 GLY A O 1
ATOM 649 N N . ALA A 1 82 ? -8.144 -0.951 -15.309 1.00 96.12 82 ALA A N 1
ATOM 650 C CA . ALA A 1 82 ? -7.159 -0.388 -16.227 1.00 96.12 82 ALA A CA 1
ATOM 651 C C . ALA A 1 82 ? -6.587 -1.465 -17.165 1.00 96.12 82 ALA A C 1
ATOM 653 O O . ALA A 1 82 ? -6.627 -2.661 -16.864 1.00 96.12 82 ALA A O 1
ATOM 654 N N . THR A 1 83 ? -6.003 -1.063 -18.299 1.00 95.94 83 THR A N 1
ATOM 655 C CA . THR A 1 83 ? -5.397 -2.039 -19.224 1.00 95.94 83 THR A CA 1
ATOM 656 C C . THR A 1 83 ? -4.051 -2.518 -18.703 1.00 95.94 83 THR A C 1
ATOM 658 O O . THR A 1 83 ? -3.687 -3.677 -18.901 1.00 95.94 83 THR A O 1
ATOM 661 N N . ARG A 1 84 ? -3.259 -1.610 -18.115 1.00 95.12 84 ARG A N 1
ATOM 662 C CA . ARG A 1 84 ? -1.911 -1.927 -17.629 1.00 95.12 84 ARG A CA 1
ATOM 663 C C . ARG A 1 84 ? -1.384 -0.893 -16.637 1.00 95.12 84 ARG A C 1
ATOM 665 O O . ARG A 1 84 ? -1.713 0.288 -16.706 1.00 95.12 84 ARG A O 1
ATOM 672 N N . CYS A 1 85 ? -0.438 -1.330 -15.815 1.00 96.81 85 CYS A N 1
ATOM 673 C CA . CYS A 1 85 ? 0.431 -0.440 -15.056 1.00 96.81 85 CYS A CA 1
ATOM 674 C C . CYS A 1 85 ? 1.554 0.111 -15.954 1.00 96.81 85 CYS A C 1
ATOM 676 O O . CYS A 1 85 ? 2.196 -0.642 -16.692 1.00 96.81 85 CYS A O 1
ATOM 678 N N . ILE A 1 86 ? 1.789 1.422 -15.891 1.00 96.88 86 ILE A N 1
ATOM 679 C CA . ILE A 1 86 ? 2.793 2.135 -16.699 1.00 96.88 86 ILE A CA 1
ATOM 680 C C . ILE A 1 86 ? 3.996 2.620 -15.884 1.00 96.88 86 ILE A C 1
ATOM 682 O O . ILE A 1 86 ? 5.033 2.933 -16.464 1.00 96.88 86 ILE A O 1
ATOM 686 N N . SER A 1 87 ? 3.875 2.692 -14.558 1.00 97.06 87 SER A N 1
ATOM 687 C CA . SER A 1 87 ? 4.942 3.154 -13.669 1.00 97.06 87 SER A CA 1
ATOM 688 C C . SER A 1 87 ? 4.810 2.529 -12.288 1.00 97.06 87 SER A C 1
ATOM 690 O O . SER A 1 87 ? 3.704 2.450 -11.752 1.00 97.06 87 SER A O 1
ATOM 692 N N . ILE A 1 88 ? 5.941 2.134 -11.700 1.00 97.81 88 ILE A N 1
ATOM 693 C CA . ILE A 1 88 ? 6.030 1.621 -10.333 1.00 97.81 88 ILE A CA 1
ATOM 694 C C . ILE A 1 88 ? 7.134 2.375 -9.602 1.00 97.81 88 ILE A C 1
ATOM 696 O O . ILE A 1 88 ? 8.277 2.430 -10.056 1.00 97.81 88 ILE A O 1
ATOM 700 N N . SER A 1 89 ? 6.805 2.915 -8.432 1.00 96.38 89 SER A N 1
ATOM 701 C CA . SER A 1 89 ? 7.772 3.521 -7.518 1.00 96.38 89 SER A CA 1
ATOM 702 C C . SER A 1 89 ? 7.623 2.926 -6.123 1.00 96.38 89 SER A C 1
ATOM 704 O O . SER A 1 89 ? 6.512 2.754 -5.623 1.00 96.38 89 SER A O 1
ATOM 706 N N . LYS A 1 90 ? 8.742 2.587 -5.477 1.00 96.44 90 LYS A N 1
ATOM 707 C C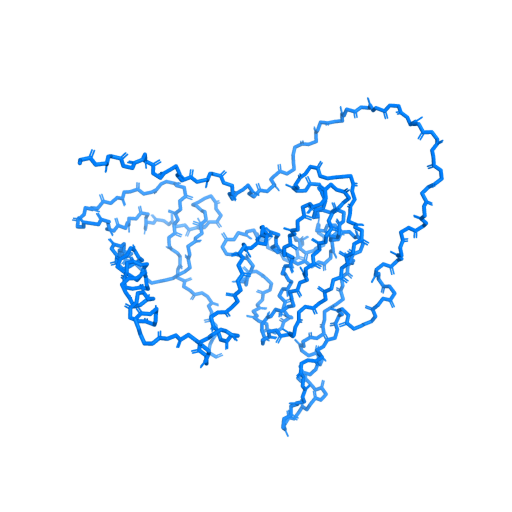A . LYS A 1 90 ? 8.728 2.070 -4.106 1.00 96.44 90 LYS A CA 1
ATOM 708 C C . LYS A 1 90 ? 8.798 3.228 -3.113 1.00 96.44 90 LYS A C 1
ATOM 710 O O . LYS A 1 90 ? 9.690 4.070 -3.203 1.00 96.44 90 LYS A O 1
ATOM 715 N N . TYR A 1 91 ? 7.895 3.252 -2.138 1.00 94.19 91 TYR A N 1
ATOM 716 C CA . TYR A 1 91 ? 8.021 4.150 -0.993 1.00 94.19 91 TYR A CA 1
ATOM 717 C C . TYR A 1 91 ? 9.168 3.717 -0.066 1.00 94.19 91 TYR A C 1
ATOM 719 O O . TYR A 1 91 ? 9.555 2.546 -0.068 1.00 94.19 91 TYR A O 1
ATOM 727 N N . PRO A 1 92 ? 9.699 4.630 0.772 1.00 91.62 92 PRO A N 1
ATOM 728 C CA . PRO A 1 92 ? 10.645 4.252 1.816 1.00 91.62 92 PRO A CA 1
ATOM 729 C C . PRO A 1 92 ? 10.094 3.093 2.654 1.00 91.62 92 PRO A C 1
ATOM 731 O O . PRO A 1 92 ? 8.963 3.172 3.137 1.00 91.62 92 PRO A O 1
ATOM 734 N N . ASP A 1 93 ? 10.881 2.026 2.823 1.00 89.88 93 ASP A N 1
ATOM 735 C CA . ASP A 1 93 ? 10.395 0.801 3.465 1.00 89.88 93 ASP A CA 1
ATOM 736 C C . ASP A 1 93 ? 9.786 1.057 4.852 1.00 89.88 93 ASP A C 1
ATOM 738 O O . ASP A 1 93 ? 10.327 1.775 5.706 1.00 89.88 93 ASP A O 1
ATOM 742 N N . GLY A 1 94 ? 8.654 0.405 5.102 1.00 82.69 94 GLY A N 1
ATOM 743 C CA . GLY A 1 94 ? 8.155 0.211 6.451 1.00 82.69 94 GLY A CA 1
ATOM 744 C C . GLY A 1 94 ? 8.995 -0.830 7.188 1.00 82.69 94 GLY A C 1
ATOM 745 O O . GLY A 1 94 ? 9.783 -1.572 6.599 1.00 82.69 94 GLY A O 1
ATOM 746 N N . MET A 1 95 ? 8.798 -0.932 8.502 1.00 79.62 95 MET A N 1
ATOM 747 C CA . MET A 1 95 ? 9.403 -2.032 9.257 1.00 79.62 95 MET A CA 1
ATOM 748 C C . MET A 1 95 ? 8.797 -3.378 8.860 1.00 79.62 95 MET A C 1
ATOM 750 O O . MET A 1 95 ? 9.530 -4.353 8.762 1.00 79.62 95 MET A O 1
ATOM 754 N N . PHE A 1 96 ? 7.505 -3.416 8.531 1.00 79.81 96 PHE A N 1
ATOM 755 C CA . PHE A 1 96 ? 6.750 -4.660 8.356 1.00 79.81 96 PHE A CA 1
ATOM 756 C C . PHE A 1 96 ? 6.276 -4.919 6.925 1.00 79.81 96 PHE A C 1
ATOM 758 O O . PHE A 1 96 ? 5.769 -5.995 6.642 1.00 79.81 96 PHE A O 1
ATOM 765 N N . ASN A 1 97 ? 6.426 -3.959 6.017 1.00 87.38 97 ASN A N 1
ATOM 766 C CA . ASN A 1 97 ? 5.906 -4.044 4.659 1.00 87.38 97 ASN A CA 1
ATOM 767 C C . ASN A 1 97 ? 6.657 -3.130 3.687 1.00 87.38 97 ASN A C 1
ATOM 769 O O . ASN A 1 97 ? 7.183 -2.078 4.062 1.00 87.38 97 ASN A O 1
ATOM 773 N N . LYS A 1 98 ? 6.643 -3.536 2.419 1.00 92.12 98 LYS A N 1
ATOM 774 C CA . LYS A 1 98 ? 6.980 -2.720 1.253 1.00 92.12 98 LYS A CA 1
ATOM 775 C C . LYS A 1 98 ? 5.705 -2.124 0.688 1.00 92.12 98 LYS A C 1
ATOM 777 O O . LYS A 1 98 ? 4.679 -2.799 0.656 1.00 92.12 98 LYS A O 1
ATOM 782 N N . ALA A 1 99 ? 5.764 -0.870 0.264 1.00 94.50 99 ALA A N 1
ATOM 783 C CA . ALA A 1 99 ? 4.646 -0.192 -0.373 1.00 94.50 99 ALA A CA 1
ATOM 784 C C . ALA A 1 99 ? 5.098 0.381 -1.715 1.00 94.50 99 ALA A C 1
ATOM 786 O O . ALA A 1 99 ? 6.148 1.021 -1.795 1.00 94.50 99 ALA A O 1
ATOM 787 N N . PHE A 1 100 ? 4.297 0.153 -2.745 1.00 97.12 100 PHE A N 1
ATOM 788 C CA . PHE A 1 100 ? 4.561 0.555 -4.117 1.00 97.12 100 PHE A CA 1
ATOM 789 C C . PHE A 1 100 ? 3.428 1.454 -4.588 1.00 97.12 100 PHE A C 1
ATOM 791 O O . PHE A 1 100 ? 2.267 1.061 -4.518 1.00 97.12 100 PHE A O 1
ATOM 798 N N . LEU A 1 101 ? 3.766 2.646 -5.064 1.00 97.50 101 LEU A N 1
ATOM 799 C CA . LEU A 1 101 ? 2.857 3.484 -5.828 1.00 97.50 101 LEU A CA 1
ATOM 800 C C . LEU A 1 101 ? 2.910 3.029 -7.287 1.00 97.50 101 LEU A C 1
ATOM 802 O O . LEU A 1 101 ? 3.977 3.054 -7.906 1.00 97.50 101 LEU A O 1
ATOM 806 N N . MET A 1 102 ? 1.758 2.620 -7.807 1.00 97.94 102 MET A N 1
ATOM 807 C CA . MET A 1 102 ? 1.576 2.140 -9.171 1.00 97.94 102 MET A CA 1
ATOM 808 C C . MET A 1 102 ? 0.647 3.086 -9.926 1.00 97.94 102 MET A C 1
ATOM 810 O O . MET A 1 102 ? -0.465 3.358 -9.470 1.00 97.94 102 MET A O 1
ATOM 814 N N . SER A 1 103 ? 1.097 3.568 -11.082 1.00 97.75 103 SER A N 1
ATOM 815 C CA . SER A 1 103 ? 0.300 4.418 -11.973 1.00 97.75 103 SER A CA 1
ATOM 816 C C . SER A 1 103 ? -0.191 3.604 -13.166 1.00 97.75 103 SER A C 1
ATOM 818 O O . SER A 1 103 ? 0.578 2.833 -13.753 1.00 97.75 103 SER A O 1
ATOM 820 N N . MET A 1 104 ? -1.459 3.784 -13.520 1.00 97.06 104 MET A N 1
ATOM 821 C CA . MET A 1 104 ? -2.147 3.066 -14.593 1.00 97.06 104 MET A CA 1
ATOM 822 C C . MET A 1 104 ? -2.200 3.878 -15.890 1.00 97.06 104 MET A C 1
ATOM 824 O O . MET A 1 104 ? -1.957 5.086 -15.899 1.00 97.06 104 MET A O 1
ATOM 828 N N . ASP A 1 105 ? -2.502 3.211 -17.004 1.00 96.25 105 ASP A N 1
ATOM 829 C CA . ASP A 1 105 ? -2.598 3.835 -18.329 1.00 96.25 105 ASP A CA 1
ATOM 830 C C . ASP A 1 105 ? -3.804 4.770 -18.510 1.00 96.25 105 ASP A C 1
ATOM 832 O O . ASP A 1 105 ? -3.805 5.599 -19.419 1.00 96.25 105 ASP A O 1
ATOM 836 N N . ASP A 1 106 ? -4.796 4.678 -17.629 1.00 95.38 106 ASP A N 1
ATOM 837 C CA . ASP A 1 106 ? -5.963 5.563 -17.559 1.00 95.38 106 ASP A CA 1
ATOM 838 C C . ASP A 1 106 ? -5.786 6.746 -16.584 1.00 95.38 106 ASP A C 1
ATOM 840 O O . ASP A 1 106 ? -6.693 7.563 -16.423 1.00 95.38 106 ASP A O 1
ATOM 844 N N . GLY A 1 107 ? -4.613 6.859 -15.952 1.00 95.31 107 GLY A N 1
ATOM 845 C CA . GLY A 1 107 ? -4.285 7.910 -14.989 1.00 95.31 107 GLY A CA 1
ATOM 846 C C . GLY A 1 107 ? -4.647 7.595 -13.536 1.00 95.31 107 GLY A C 1
ATOM 847 O O . GLY A 1 107 ? -4.301 8.393 -12.665 1.00 95.31 107 GLY A O 1
ATOM 848 N N . GLN A 1 108 ? -5.286 6.456 -13.242 1.00 95.88 108 GLN A N 1
ATOM 849 C CA . GLN A 1 108 ? -5.528 6.035 -11.860 1.00 95.88 108 GLN A CA 1
ATOM 850 C C . GLN A 1 108 ? -4.215 5.671 -11.150 1.00 95.88 108 GLN A C 1
ATOM 852 O O . GLN A 1 108 ? -3.259 5.174 -11.754 1.00 95.88 108 GLN A O 1
ATOM 857 N N . GLU A 1 109 ? -4.175 5.890 -9.836 1.00 97.38 109 GLU A N 1
ATOM 858 C CA . GLU A 1 109 ? -3.040 5.535 -8.986 1.00 97.38 109 GLU A CA 1
ATOM 859 C C . GLU A 1 109 ? -3.487 4.646 -7.825 1.00 97.38 109 GLU A C 1
ATOM 861 O O . GLU A 1 109 ? -4.437 4.952 -7.101 1.00 97.38 109 GLU A O 1
ATOM 866 N N . VAL A 1 110 ? -2.745 3.563 -7.605 1.00 96.62 110 VAL A N 1
ATOM 867 C CA . VAL A 1 110 ? -2.991 2.621 -6.509 1.00 96.62 110 VAL A CA 1
ATOM 868 C C . VAL A 1 110 ? -1.723 2.379 -5.707 1.00 96.62 110 VAL A C 1
ATOM 870 O O . VAL A 1 110 ? -0.602 2.529 -6.196 1.00 96.62 110 VAL A O 1
ATOM 873 N N . ILE A 1 111 ? -1.911 1.980 -4.456 1.00 96.88 111 ILE A N 1
ATOM 874 C CA . ILE A 1 111 ? -0.860 1.519 -3.565 1.00 96.88 111 ILE A CA 1
ATOM 875 C C . ILE A 1 111 ? -0.965 0.004 -3.429 1.00 96.88 111 ILE A C 1
ATOM 877 O O . ILE A 1 111 ? -1.971 -0.516 -2.947 1.00 96.88 111 ILE A O 1
ATOM 881 N N . ALA A 1 112 ? 0.103 -0.700 -3.792 1.00 94.94 112 ALA A N 1
ATOM 882 C CA . ALA A 1 112 ? 0.268 -2.112 -3.481 1.00 94.94 112 ALA A CA 1
ATOM 883 C C . ALA A 1 112 ? 1.170 -2.266 -2.252 1.00 94.94 112 ALA A C 1
ATOM 885 O O . ALA A 1 112 ? 2.238 -1.655 -2.180 1.00 94.94 112 ALA A O 1
ATOM 886 N N . LYS A 1 113 ? 0.765 -3.076 -1.273 1.00 92.69 113 LYS A N 1
ATOM 887 C CA . LYS A 1 113 ? 1.543 -3.345 -0.056 1.00 92.69 113 LYS A CA 1
ATOM 888 C C . LYS A 1 113 ? 1.859 -4.826 0.040 1.00 92.69 113 LYS A C 1
ATOM 890 O O . LYS A 1 113 ? 0.946 -5.636 -0.024 1.00 92.69 113 LYS A O 1
ATOM 895 N N . VAL A 1 114 ? 3.129 -5.154 0.245 1.00 90.56 114 VAL A N 1
ATOM 896 C CA . VAL A 1 114 ? 3.632 -6.525 0.396 1.00 90.56 114 VAL A CA 1
ATOM 897 C C . VAL A 1 114 ? 4.283 -6.647 1.778 1.00 90.56 114 VAL A C 1
ATOM 899 O O . VAL A 1 114 ? 5.207 -5.880 2.068 1.00 90.56 114 VAL A O 1
ATOM 902 N N . PRO A 1 115 ? 3.823 -7.540 2.668 1.00 86.19 115 PRO A N 1
ATOM 903 C CA . PRO A 1 115 ? 4.452 -7.753 3.968 1.00 86.19 115 PRO A CA 1
ATOM 904 C C . PRO A 1 115 ? 5.891 -8.265 3.847 1.00 86.19 115 PRO A C 1
ATOM 906 O O . PRO A 1 115 ? 6.242 -9.009 2.934 1.00 86.19 115 PRO A O 1
ATOM 909 N N . ASN A 1 116 ? 6.735 -7.886 4.805 1.00 83.88 116 ASN A N 1
ATOM 910 C CA . ASN A 1 116 ? 8.068 -8.461 4.952 1.00 83.88 116 ASN A CA 1
ATOM 911 C C . ASN A 1 116 ? 7.961 -9.854 5.615 1.00 83.88 116 ASN A C 1
ATOM 913 O O . ASN A 1 116 ? 7.126 -10.021 6.506 1.00 83.88 116 ASN A O 1
ATOM 917 N N . PRO A 1 117 ? 8.853 -10.817 5.313 1.00 78.00 117 PRO A N 1
ATOM 918 C CA . PRO A 1 117 ? 8.743 -12.189 5.827 1.00 78.00 117 PRO A CA 1
ATOM 919 C C . PRO A 1 117 ? 8.758 -12.300 7.357 1.00 78.00 117 PRO A C 1
ATOM 921 O O . PRO A 1 117 ? 8.142 -13.189 7.935 1.00 78.00 117 PRO A O 1
ATOM 924 N N . HIS A 1 118 ? 9.454 -11.388 8.041 1.00 70.62 118 HIS A N 1
ATOM 925 C CA . HIS A 1 118 ? 9.523 -11.391 9.503 1.00 70.62 118 HIS A CA 1
ATOM 926 C C . HIS A 1 118 ? 8.277 -10.825 10.198 1.00 70.62 118 HIS A C 1
ATOM 928 O O . HIS A 1 118 ? 8.159 -10.997 11.411 1.00 70.62 118 HIS A O 1
ATOM 934 N N . ALA A 1 119 ? 7.360 -10.164 9.481 1.00 57.56 119 ALA A N 1
ATOM 935 C CA . ALA A 1 119 ? 6.227 -9.454 10.083 1.00 57.56 119 ALA A CA 1
ATOM 936 C C . ALA A 1 119 ? 5.214 -10.377 10.791 1.00 57.56 119 ALA A C 1
ATOM 938 O O . ALA A 1 119 ? 4.343 -9.903 11.510 1.00 57.56 119 ALA A O 1
ATOM 939 N N . GLY A 1 120 ? 5.326 -11.689 10.608 1.00 56.38 120 GLY A N 1
ATOM 940 C CA . GLY A 1 120 ? 4.354 -12.677 11.060 1.00 56.38 120 GLY A CA 1
ATOM 941 C C . GLY A 1 120 ? 4.505 -13.929 10.209 1.00 56.38 120 GLY A C 1
ATOM 942 O O . GLY A 1 120 ? 5.237 -13.908 9.224 1.00 56.38 120 GLY A O 1
ATOM 943 N N . ALA A 1 121 ? 3.887 -15.051 10.587 1.00 51.16 121 ALA A N 1
ATOM 944 C CA . ALA A 1 121 ? 3.638 -16.057 9.560 1.00 51.16 121 ALA A CA 1
ATOM 945 C C . ALA A 1 121 ? 2.722 -15.362 8.545 1.00 51.16 121 ALA A C 1
ATOM 947 O O . ALA A 1 121 ? 1.836 -14.635 8.994 1.00 51.16 121 ALA A O 1
ATOM 948 N N . ALA A 1 122 ? 2.948 -15.548 7.241 1.00 49.12 122 ALA A N 1
ATOM 949 C CA . ALA A 1 122 ? 2.156 -14.921 6.171 1.00 49.12 122 ALA A CA 1
ATOM 950 C C . ALA A 1 122 ? 0.644 -14.915 6.517 1.00 49.12 122 ALA A C 1
ATOM 952 O O . ALA A 1 122 ? 0.017 -13.867 6.626 1.00 49.12 122 ALA A O 1
ATOM 953 N N . HIS A 1 123 ? 0.183 -16.069 7.005 1.00 44.66 123 HIS A N 1
ATOM 954 C CA . HIS A 1 123 ? -1.088 -16.360 7.676 1.00 44.66 123 HIS A CA 1
ATOM 955 C C . HIS A 1 123 ? -1.724 -15.294 8.612 1.00 44.66 123 HIS A C 1
ATOM 957 O O . HIS A 1 123 ? -2.921 -15.378 8.862 1.00 44.66 123 HIS A O 1
ATOM 963 N N . PHE A 1 124 ? -0.988 -14.333 9.186 1.00 49.50 124 PHE A N 1
ATOM 964 C CA . PHE A 1 124 ? -1.529 -13.379 10.171 1.00 49.50 124 PHE A CA 1
ATOM 965 C C . PHE A 1 124 ? -1.365 -11.897 9.820 1.00 49.50 124 PHE A C 1
ATOM 967 O O . PHE A 1 124 ? -1.902 -11.051 10.537 1.00 49.50 124 PHE A O 1
ATOM 974 N N . THR A 1 125 ? -0.604 -11.550 8.779 1.00 45.69 125 THR A N 1
ATOM 975 C CA . THR A 1 125 ? -0.193 -10.150 8.552 1.00 45.69 125 THR A CA 1
ATOM 976 C C . THR A 1 125 ? -1.013 -9.415 7.512 1.00 45.69 125 THR A C 1
ATOM 978 O O . THR A 1 125 ? -1.080 -8.187 7.567 1.00 45.69 125 THR A O 1
ATOM 981 N N . THR A 1 126 ? -1.622 -10.140 6.572 1.00 46.47 126 THR A N 1
ATOM 982 C CA . THR A 1 126 ? -2.238 -9.515 5.389 1.00 46.47 126 THR A CA 1
ATOM 983 C C . THR A 1 126 ? -3.761 -9.487 5.455 1.00 46.47 126 THR A C 1
ATOM 985 O O . THR A 1 126 ? -4.371 -8.595 4.880 1.00 46.47 126 THR A O 1
ATOM 988 N N . ALA A 1 127 ? -4.351 -10.369 6.255 1.00 42.41 127 ALA A N 1
ATOM 989 C CA . ALA A 1 127 ? -5.647 -10.279 6.927 1.00 42.41 127 ALA A CA 1
ATOM 990 C C . ALA A 1 127 ? -5.709 -11.555 7.800 1.00 42.41 127 ALA A C 1
ATOM 992 O O . ALA A 1 127 ? -5.045 -12.535 7.506 1.00 42.41 127 ALA A O 1
ATOM 993 N N . SER A 1 128 ? -6.468 -11.699 8.869 1.00 50.03 128 SER A N 1
ATOM 994 C CA . SER A 1 128 ? -7.920 -11.710 8.786 1.00 50.03 128 SER A CA 1
ATOM 995 C C . SER A 1 128 ? -8.587 -12.457 7.618 1.00 50.03 128 SER A C 1
ATOM 997 O O . SER A 1 128 ? -9.812 -12.452 7.552 1.00 50.03 128 SER A O 1
ATOM 999 N N . GLU A 1 129 ? -7.844 -13.124 6.727 1.00 44.50 129 GLU A N 1
ATOM 1000 C CA . GLU A 1 129 ? -8.414 -13.883 5.616 1.00 44.50 129 GLU A CA 1
ATOM 1001 C C . GLU A 1 129 ? -7.373 -14.821 4.974 1.00 44.50 129 GLU A C 1
ATOM 1003 O O . GLU A 1 129 ? -6.330 -14.396 4.487 1.00 44.50 129 GLU A O 1
ATOM 1008 N N . VAL A 1 130 ? -7.775 -16.090 4.903 1.00 39.31 130 VAL A N 1
ATOM 1009 C CA . VAL A 1 130 ? -7.317 -17.180 4.032 1.00 39.31 130 VAL A CA 1
ATOM 1010 C C . VAL A 1 130 ? -6.133 -18.056 4.478 1.00 39.31 130 VAL A C 1
ATOM 1012 O O . VAL A 1 130 ? -4.997 -17.652 4.705 1.00 39.31 130 VAL A O 1
ATOM 1015 N N . ALA A 1 131 ? -6.464 -19.342 4.582 1.00 32.66 131 ALA A N 1
ATOM 1016 C CA . ALA A 1 131 ? -5.682 -20.403 5.176 1.00 32.66 131 ALA A CA 1
ATOM 1017 C C . ALA A 1 131 ? -4.546 -20.931 4.283 1.00 32.66 131 ALA A C 1
ATOM 1019 O O . ALA A 1 131 ? -4.752 -21.281 3.125 1.00 32.66 131 ALA A O 1
ATOM 1020 N N . THR A 1 132 ? -3.433 -21.241 4.955 1.00 35.41 132 THR A N 1
ATOM 1021 C CA . THR A 1 132 ? -2.431 -22.277 4.629 1.00 35.41 132 THR A CA 1
ATOM 1022 C C . THR A 1 132 ? -1.285 -21.872 3.703 1.00 35.41 132 THR A C 1
ATOM 1024 O O . THR A 1 132 ? -1.448 -21.200 2.702 1.00 35.41 132 THR A O 1
ATOM 1027 N N . MET A 1 133 ? -0.088 -22.375 4.003 1.00 40.69 133 MET A N 1
ATOM 1028 C CA . MET A 1 133 ? 1.144 -22.255 3.204 1.00 40.69 133 MET A CA 1
ATOM 1029 C C . MET A 1 133 ? 1.046 -22.837 1.775 1.00 40.69 133 MET A C 1
ATOM 1031 O O . MET A 1 133 ? 1.942 -22.613 0.964 1.00 40.69 133 MET A O 1
ATOM 1035 N N . ASP A 1 134 ? -0.038 -23.540 1.435 1.00 40.06 134 ASP A N 1
ATOM 1036 C CA . ASP A 1 134 ? -0.374 -23.880 0.045 1.00 40.06 134 ASP A CA 1
ATOM 1037 C C . ASP A 1 134 ? -1.079 -22.730 -0.700 1.00 40.06 134 ASP A C 1
ATOM 1039 O O . ASP A 1 134 ? -1.005 -22.657 -1.924 1.00 40.06 134 ASP A O 1
ATOM 1043 N N . PHE A 1 135 ? -1.655 -21.765 0.021 1.00 40.62 135 PHE A N 1
ATOM 1044 C CA . PHE A 1 135 ? -2.259 -20.548 -0.519 1.00 40.62 135 PHE A CA 1
ATOM 1045 C C . PHE A 1 135 ? -1.197 -19.581 -1.060 1.00 40.62 135 PHE A C 1
ATOM 1047 O O . PHE A 1 135 ? -1.365 -18.995 -2.124 1.00 40.62 135 PHE A O 1
ATOM 1054 N N . ALA A 1 136 ? -0.021 -19.485 -0.428 1.00 42.50 136 ALA A N 1
ATOM 1055 C CA . ALA A 1 136 ? 1.117 -18.742 -0.988 1.00 42.50 136 ALA A CA 1
ATOM 1056 C C . ALA A 1 136 ? 1.614 -19.335 -2.325 1.00 42.50 136 ALA A C 1
ATOM 1058 O O . ALA A 1 136 ? 2.043 -18.588 -3.202 1.00 42.50 136 ALA A O 1
ATOM 1059 N N . LYS A 1 137 ? 1.489 -20.659 -2.522 1.00 42.50 137 LYS A N 1
ATOM 1060 C CA . LYS A 1 137 ? 1.791 -21.323 -3.805 1.00 42.50 137 LYS A CA 1
ATOM 1061 C C . LYS A 1 137 ? 0.696 -21.116 -4.860 1.00 42.50 137 LYS A C 1
ATOM 1063 O O . LYS A 1 137 ? 0.976 -21.286 -6.042 1.00 42.50 137 LYS A O 1
ATOM 1068 N N . SER A 1 138 ? -0.527 -20.756 -4.458 1.00 51.78 138 SER A N 1
ATOM 1069 C CA . SER A 1 138 ? -1.643 -20.475 -5.372 1.00 51.78 138 SER A CA 1
ATOM 1070 C C . SER A 1 138 ? -1.795 -18.998 -5.743 1.00 51.78 138 SER A C 1
ATOM 1072 O O . SER A 1 138 ? -2.625 -18.678 -6.592 1.00 51.78 138 SER A O 1
ATOM 1074 N N . HIS A 1 139 ? -1.026 -18.085 -5.139 1.00 63.88 139 HIS A N 1
ATOM 1075 C CA . HIS A 1 139 ? -1.069 -16.679 -5.531 1.00 63.88 139 HIS A CA 1
ATOM 1076 C C . HIS A 1 139 ? -0.222 -16.438 -6.781 1.00 63.88 139 HIS A C 1
ATOM 1078 O O . HIS A 1 139 ? 0.975 -16.727 -6.766 1.00 63.88 139 HIS A O 1
ATOM 1084 N N . PRO A 1 140 ? -0.781 -15.811 -7.830 1.00 78.25 140 PRO A N 1
ATOM 1085 C CA . PRO A 1 140 ? -0.054 -15.548 -9.073 1.00 78.25 140 PRO A CA 1
ATOM 1086 C C . PRO A 1 140 ? 1.168 -14.634 -8.885 1.00 78.25 140 PRO A C 1
ATOM 1088 O O . PRO A 1 140 ? 2.030 -14.592 -9.754 1.00 78.25 140 PRO A O 1
ATOM 1091 N N . VAL A 1 141 ? 1.245 -13.911 -7.763 1.00 88.25 141 VAL A N 1
ATOM 1092 C CA . VAL A 1 141 ? 2.344 -13.001 -7.405 1.00 88.25 141 VAL A CA 1
ATOM 1093 C C . VAL A 1 141 ? 3.469 -13.714 -6.636 1.00 88.25 141 VAL A C 1
ATOM 1095 O O . VAL A 1 141 ? 4.594 -13.227 -6.614 1.00 88.25 141 VAL A O 1
ATOM 1098 N N . GLY A 1 142 ? 3.208 -14.862 -6.001 1.00 85.44 142 GLY A N 1
ATOM 1099 C CA . GLY A 1 142 ? 4.187 -15.545 -5.139 1.00 85.44 142 GLY A CA 1
ATOM 1100 C C . GLY A 1 142 ? 4.424 -14.880 -3.773 1.00 85.44 142 GLY A C 1
ATOM 1101 O O . GLY A 1 142 ? 5.343 -15.266 -3.057 1.00 85.44 142 GLY A O 1
ATOM 1102 N N . ALA A 1 143 ? 3.601 -13.896 -3.401 1.00 85.81 143 ALA A N 1
ATOM 1103 C CA . ALA A 1 143 ? 3.554 -13.288 -2.074 1.00 85.81 143 ALA A CA 1
ATOM 1104 C C . ALA A 1 143 ? 2.133 -12.800 -1.768 1.00 85.81 143 ALA A C 1
ATOM 1106 O O . ALA A 1 143 ? 1.327 -12.606 -2.679 1.00 85.81 143 ALA A O 1
ATOM 1107 N N . GLU A 1 144 ? 1.846 -12.579 -0.488 1.00 82.00 144 GLU A N 1
ATOM 1108 C CA . GLU A 1 144 ? 0.638 -11.876 -0.063 1.00 82.00 144 GLU A CA 1
ATOM 1109 C C . GLU A 1 144 ? 0.750 -10.381 -0.366 1.00 82.00 144 GLU A C 1
ATOM 1111 O O . GLU A 1 144 ? 1.833 -9.791 -0.297 1.00 82.00 144 GLU A O 1
ATOM 1116 N N . PHE A 1 145 ? -0.377 -9.753 -0.690 1.00 86.94 145 PHE A N 1
ATOM 1117 C CA . PHE A 1 145 ? -0.416 -8.333 -0.997 1.00 86.94 145 PHE A CA 1
ATOM 1118 C C . PHE A 1 145 ? -1.783 -7.720 -0.687 1.00 86.94 145 PHE A C 1
ATOM 1120 O O . PHE A 1 145 ? -2.798 -8.408 -0.629 1.00 86.94 145 PHE A O 1
ATOM 1127 N N . ILE A 1 146 ? -1.802 -6.398 -0.529 1.00 87.19 146 ILE A N 1
ATOM 1128 C CA . ILE A 1 146 ? -3.019 -5.580 -0.477 1.00 87.19 146 ILE A CA 1
ATOM 1129 C C . ILE A 1 146 ? -2.918 -4.537 -1.579 1.00 87.19 146 ILE A C 1
ATOM 1131 O O . ILE A 1 146 ? -1.884 -3.879 -1.696 1.00 87.19 146 ILE A O 1
ATOM 1135 N N . ILE A 1 147 ? -3.991 -4.359 -2.345 1.00 90.06 147 ILE A N 1
ATOM 1136 C CA . ILE A 1 147 ? -4.131 -3.268 -3.313 1.00 90.06 147 ILE A CA 1
ATOM 1137 C C . ILE A 1 147 ? -5.173 -2.303 -2.774 1.00 90.06 147 ILE A C 1
ATOM 1139 O O . ILE A 1 147 ? -6.245 -2.717 -2.336 1.00 90.06 147 ILE A O 1
ATOM 1143 N N . MET A 1 148 ? -4.841 -1.020 -2.764 1.00 91.44 148 MET A N 1
ATOM 1144 C CA . MET A 1 148 ? -5.731 0.028 -2.288 1.00 91.44 148 MET A CA 1
ATOM 1145 C C . MET A 1 148 ? -5.575 1.291 -3.124 1.00 91.44 148 MET A C 1
ATOM 1147 O O . MET A 1 148 ? -4.511 1.546 -3.680 1.00 91.44 148 MET A O 1
ATOM 1151 N N . GLU A 1 149 ? -6.621 2.103 -3.194 1.00 92.06 149 GLU A N 1
ATOM 1152 C CA . GLU A 1 149 ? -6.575 3.406 -3.857 1.00 92.06 149 GLU A CA 1
ATOM 1153 C C . GLU A 1 149 ? -5.556 4.344 -3.184 1.00 92.06 149 GLU A C 1
ATOM 1155 O O . GLU A 1 149 ? -5.367 4.320 -1.960 1.00 92.06 149 GLU A O 1
ATOM 1160 N N . LYS A 1 150 ? -4.886 5.189 -3.977 1.00 93.94 150 LYS A N 1
ATOM 1161 C CA . LYS A 1 150 ? -4.036 6.255 -3.441 1.00 93.94 150 LYS A CA 1
ATOM 1162 C C . LYS A 1 150 ? -4.910 7.366 -2.857 1.00 93.94 150 LYS A C 1
ATOM 1164 O O . LYS A 1 150 ? -5.629 8.046 -3.575 1.00 93.94 150 LYS A O 1
ATOM 1169 N N . ALA A 1 151 ? -4.779 7.606 -1.554 1.00 91.94 151 ALA A N 1
ATOM 1170 C CA . ALA A 1 151 ? -5.447 8.732 -0.911 1.00 91.94 151 ALA A CA 1
ATOM 1171 C C . ALA A 1 151 ? -4.951 10.074 -1.478 1.00 91.94 151 ALA A C 1
ATOM 1173 O O . ALA A 1 151 ? -3.745 10.342 -1.505 1.00 91.94 151 ALA A O 1
ATOM 1174 N N . GLU A 1 152 ? -5.885 10.930 -1.886 1.00 92.31 152 GLU A N 1
ATOM 1175 C CA . GLU A 1 152 ? -5.578 12.279 -2.352 1.00 92.31 152 GLU A CA 1
ATOM 1176 C C . GLU A 1 152 ? -5.076 13.182 -1.215 1.00 92.31 152 GLU A C 1
ATOM 1178 O O . GLU A 1 152 ? -5.530 13.110 -0.069 1.00 92.31 152 GLU A O 1
ATOM 1183 N N . GLY A 1 153 ? -4.159 14.089 -1.554 1.00 92.00 153 GLY A N 1
ATOM 1184 C CA . GLY A 1 153 ? -3.655 15.122 -0.653 1.00 92.00 153 GLY A CA 1
ATOM 1185 C C . GLY A 1 153 ? -2.157 15.023 -0.376 1.00 92.00 153 GLY A C 1
ATOM 1186 O O . GLY A 1 153 ? -1.405 14.354 -1.082 1.00 92.00 153 GLY A O 1
ATOM 1187 N N . VAL A 1 154 ? -1.716 15.744 0.656 1.00 91.81 154 VAL A N 1
ATOM 1188 C CA . VAL A 1 154 ? -0.310 15.805 1.076 1.00 91.81 154 VAL A CA 1
ATOM 1189 C C . VAL A 1 154 ? -0.170 15.384 2.538 1.00 91.81 154 VAL A C 1
ATOM 1191 O O . VAL A 1 154 ? -1.020 15.743 3.360 1.00 91.81 154 VAL A O 1
ATOM 1194 N N . PRO A 1 155 ? 0.895 14.649 2.905 1.00 91.75 155 PRO A N 1
ATOM 1195 C CA . PRO A 1 155 ? 1.151 14.311 4.296 1.00 91.75 155 PRO A CA 1
ATOM 1196 C C . PRO A 1 155 ? 1.243 15.566 5.162 1.00 91.75 155 PRO A C 1
ATOM 1198 O O . PRO A 1 155 ? 1.956 16.515 4.829 1.00 91.75 155 PRO A O 1
ATOM 1201 N N . LEU A 1 156 ? 0.576 15.548 6.319 1.00 93.19 156 LEU A N 1
ATOM 1202 C CA . LEU A 1 156 ? 0.557 16.690 7.233 1.00 93.19 156 LEU A CA 1
ATOM 1203 C C . LEU A 1 156 ? 1.974 17.126 7.632 1.00 93.19 156 LEU A C 1
ATOM 1205 O O . LEU A 1 156 ? 2.233 18.317 7.740 1.00 93.19 156 LEU A O 1
ATOM 1209 N N . SER A 1 157 ? 2.910 16.184 7.774 1.00 92.56 157 SER A N 1
ATOM 1210 C CA . SER A 1 157 ? 4.318 16.462 8.086 1.00 92.56 157 SER A CA 1
ATOM 1211 C C . SER A 1 157 ? 5.007 17.392 7.082 1.00 92.56 157 SER A C 1
ATOM 1213 O O . SER A 1 157 ? 5.893 18.142 7.483 1.00 92.56 157 SER A O 1
ATOM 1215 N N . GLN A 1 158 ? 4.596 17.388 5.810 1.00 93.44 158 GLN A N 1
ATOM 1216 C CA . GLN A 1 158 ? 5.187 18.238 4.770 1.00 93.44 158 GLN A CA 1
ATOM 1217 C C . GLN A 1 158 ? 4.729 19.696 4.875 1.00 93.44 158 GLN A C 1
ATOM 1219 O O . GLN A 1 158 ? 5.484 20.607 4.551 1.00 93.44 158 GLN A O 1
ATOM 1224 N N . VAL A 1 159 ? 3.499 19.926 5.338 1.00 94.88 159 VAL A N 1
ATOM 1225 C CA . VAL A 1 159 ? 2.887 21.265 5.377 1.00 94.88 159 VAL A CA 1
ATOM 1226 C C . VAL A 1 159 ? 2.787 21.839 6.788 1.00 94.88 159 VAL A C 1
ATOM 1228 O O . VAL A 1 159 ? 2.659 23.047 6.957 1.00 94.88 159 VAL A O 1
ATOM 1231 N N . TRP A 1 160 ? 2.900 21.015 7.833 1.00 94.81 160 TRP A N 1
ATOM 1232 C CA . TRP A 1 160 ? 2.710 21.446 9.219 1.00 94.81 160 TRP A CA 1
ATOM 1233 C C . TRP A 1 160 ? 3.640 22.594 9.621 1.00 94.81 160 TRP A C 1
ATOM 1235 O O . TRP A 1 160 ? 3.226 23.503 10.340 1.00 94.81 160 TRP A O 1
ATOM 1245 N N . GLY A 1 161 ? 4.890 22.587 9.151 1.00 95.44 161 GLY A N 1
ATOM 1246 C CA . GLY A 1 161 ? 5.851 23.659 9.424 1.00 95.44 161 GLY A CA 1
ATOM 1247 C C . GLY A 1 161 ? 5.429 25.018 8.854 1.00 95.44 161 GLY A C 1
ATOM 1248 O O . GLY A 1 161 ? 5.672 26.041 9.488 1.00 95.44 161 GLY A O 1
ATOM 1249 N N . THR A 1 162 ? 4.746 25.029 7.707 1.00 95.88 162 THR A N 1
ATOM 1250 C CA . THR A 1 162 ? 4.366 26.246 6.968 1.00 95.88 162 THR A CA 1
ATOM 1251 C C . THR A 1 162 ? 2.932 26.710 7.245 1.00 95.88 162 THR A C 1
ATOM 1253 O O . THR A 1 162 ? 2.583 27.853 6.950 1.00 95.88 162 THR A O 1
ATOM 1256 N N . MET A 1 163 ? 2.093 25.861 7.846 1.00 96.50 163 MET A N 1
ATOM 1257 C CA . MET A 1 163 ? 0.717 26.204 8.217 1.00 96.50 163 MET A CA 1
ATOM 1258 C C . MET A 1 163 ? 0.649 27.310 9.279 1.00 96.50 163 MET A C 1
ATOM 1260 O O . MET A 1 163 ? 1.335 27.268 10.305 1.00 96.50 163 MET A O 1
ATOM 1264 N N . LYS A 1 164 ? -0.275 28.259 9.088 1.00 96.31 164 LYS A N 1
ATOM 1265 C CA . LYS A 1 164 ? -0.577 29.305 10.079 1.00 96.31 164 LYS A CA 1
ATOM 1266 C C . LYS A 1 164 ? -1.336 28.720 11.272 1.00 96.31 164 LYS A C 1
ATOM 1268 O O . LYS A 1 164 ? -2.076 27.746 11.130 1.00 96.31 164 LYS A O 1
ATOM 1273 N N . LEU A 1 165 ? -1.225 29.361 12.438 1.00 95.94 165 LEU A N 1
ATOM 1274 C CA . LEU A 1 165 ? -1.896 28.913 13.665 1.00 95.94 165 LEU A CA 1
ATOM 1275 C C . LEU A 1 165 ? -3.407 28.656 13.480 1.00 95.94 165 LEU A C 1
ATOM 1277 O O . LEU A 1 165 ? -3.849 27.575 13.866 1.00 95.94 165 LEU A O 1
ATOM 1281 N N . PRO A 1 166 ? -4.195 29.535 12.822 1.00 95.44 166 PRO A N 1
ATOM 1282 C CA . PRO A 1 166 ? -5.611 29.253 12.593 1.00 95.44 166 PRO A CA 1
ATOM 1283 C C . PRO A 1 166 ? -5.853 27.961 11.803 1.00 95.44 166 PRO A C 1
ATOM 1285 O O . PRO A 1 166 ? -6.780 27.229 12.121 1.00 95.44 166 PRO A O 1
ATOM 1288 N N . GLN A 1 167 ? -5.005 27.636 10.820 1.00 93.94 167 GLN A N 1
ATOM 1289 C CA . GLN A 1 167 ? -5.124 26.402 10.034 1.00 93.94 167 GLN A CA 1
ATOM 1290 C C . GLN A 1 167 ? -4.774 25.170 10.874 1.00 93.94 167 GLN A C 1
ATOM 1292 O O . GLN A 1 167 ? -5.485 24.172 10.814 1.00 93.94 167 GLN A O 1
ATOM 1297 N N . LYS A 1 168 ? -3.723 25.246 11.701 1.00 94.50 168 LYS A N 1
ATOM 1298 C CA . LYS A 1 168 ? -3.359 24.165 12.635 1.00 94.50 168 LYS A CA 1
ATOM 1299 C C . LYS A 1 168 ? -4.494 23.857 13.607 1.00 94.50 168 LYS A C 1
ATOM 1301 O O . LYS A 1 168 ? -4.810 22.692 13.834 1.00 94.50 168 LYS A O 1
ATOM 1306 N N . LEU A 1 169 ? -5.153 24.895 14.124 1.00 94.88 169 LEU A N 1
ATOM 1307 C CA . LEU A 1 169 ? -6.299 24.745 15.021 1.00 94.88 169 LEU A CA 1
ATOM 1308 C C . LEU A 1 169 ? -7.506 24.075 14.345 1.00 94.88 169 LEU A C 1
ATOM 1310 O O . LEU A 1 169 ? -8.276 23.426 15.042 1.00 94.88 169 LEU A O 1
ATOM 1314 N N . GLN A 1 170 ? -7.653 24.164 13.017 1.00 93.94 170 GLN A N 1
ATOM 1315 C CA . GLN A 1 170 ? -8.699 23.440 12.275 1.00 93.94 170 GLN A CA 1
ATOM 1316 C C . GLN A 1 170 ? -8.389 21.947 12.080 1.00 93.94 170 GLN A C 1
ATOM 1318 O O . GLN A 1 170 ? -9.310 21.153 11.897 1.00 93.94 170 GLN A O 1
ATOM 1323 N N . VAL A 1 171 ? -7.120 21.531 12.156 1.00 94.25 171 VAL A N 1
ATOM 1324 C CA . VAL A 1 171 ? -6.746 20.107 12.058 1.00 94.25 171 VAL A CA 1
ATOM 1325 C C . VAL A 1 171 ? -7.190 19.336 13.302 1.00 94.25 171 VAL A C 1
ATOM 1327 O O . VAL A 1 171 ? -7.660 18.205 13.194 1.00 94.25 171 VAL A O 1
ATOM 1330 N N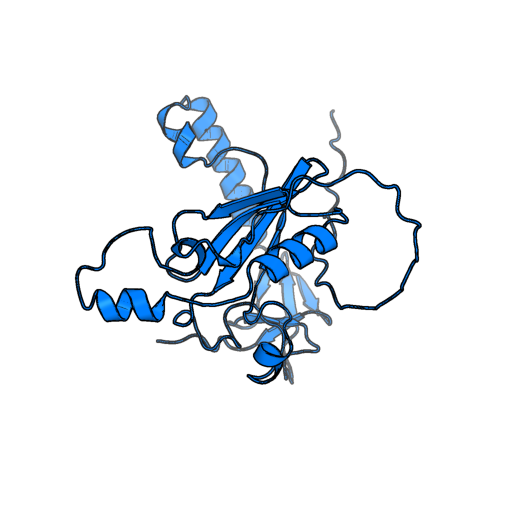 . LEU A 1 172 ? -7.093 19.957 14.481 1.00 91.81 172 LEU A N 1
ATOM 1331 C CA . LEU A 1 172 ? -7.470 19.346 15.759 1.00 91.81 172 LEU A CA 1
ATOM 1332 C C . LEU A 1 172 ? -8.902 18.775 15.768 1.00 91.81 172 LEU A C 1
ATOM 1334 O O . LEU A 1 172 ? -9.042 17.577 16.007 1.00 91.81 172 LEU A O 1
ATOM 1338 N N . PRO A 1 173 ? -9.970 19.541 15.466 1.00 94.12 173 PRO A N 1
ATOM 1339 C CA . PRO A 1 173 ? -11.328 19.005 15.476 1.00 94.12 173 PRO A CA 1
ATOM 1340 C C . PRO A 1 173 ? -11.546 17.910 14.424 1.00 94.12 173 PRO A C 1
ATOM 1342 O O . PRO A 1 173 ? -12.328 16.992 14.670 1.00 94.12 173 PRO A O 1
ATOM 1345 N N . ALA A 1 174 ? -10.851 17.962 13.281 1.00 92.00 174 ALA A N 1
ATOM 1346 C CA . ALA A 1 174 ? -10.917 16.903 12.275 1.00 92.00 174 ALA A CA 1
ATOM 1347 C C . ALA A 1 174 ? -10.345 15.579 12.813 1.00 92.00 174 ALA A C 1
ATOM 1349 O O . ALA A 1 174 ? -11.001 14.543 12.706 1.00 92.00 174 ALA A O 1
ATOM 1350 N N . MET A 1 175 ? -9.181 15.621 13.472 1.00 92.50 175 MET A N 1
ATOM 1351 C CA . MET A 1 175 ? -8.590 14.445 14.124 1.00 92.50 175 MET A CA 1
ATOM 1352 C C . MET A 1 175 ? -9.473 13.922 15.259 1.00 92.50 175 MET A C 1
ATOM 1354 O O . MET A 1 175 ? -9.758 12.727 15.315 1.00 92.50 175 MET A O 1
ATOM 1358 N N . THR A 1 176 ? -9.982 14.810 16.119 1.00 93.50 176 THR A N 1
ATOM 1359 C CA . THR A 1 176 ? -10.873 14.425 17.222 1.00 93.50 176 THR A CA 1
ATOM 1360 C C . THR A 1 176 ? -12.150 13.764 16.710 1.00 93.50 176 THR A C 1
ATOM 1362 O O . THR A 1 176 ? -12.644 12.820 17.323 1.00 93.50 176 THR A O 1
ATOM 1365 N N . ARG A 1 177 ? -12.692 14.215 15.571 1.00 93.38 177 ARG A N 1
ATOM 1366 C CA . ARG A 1 177 ? -13.865 13.590 14.950 1.00 93.38 177 ARG A CA 1
ATOM 1367 C C . ARG A 1 177 ? -13.572 12.161 14.491 1.00 93.38 177 ARG A C 1
ATOM 1369 O O . ARG A 1 177 ? -14.390 11.288 14.765 1.00 93.38 177 ARG A O 1
ATOM 1376 N N . LEU A 1 178 ? -12.433 11.927 13.838 1.00 90.56 178 LEU A N 1
ATOM 1377 C CA . LEU A 1 178 ? -12.018 10.584 13.415 1.00 90.56 178 LEU A CA 1
ATOM 1378 C C . LEU A 1 178 ? -11.819 9.668 14.624 1.00 90.56 178 LEU A C 1
ATOM 1380 O O . LEU A 1 178 ? -12.395 8.584 14.681 1.00 90.56 178 LEU A O 1
ATOM 1384 N N . GLN A 1 179 ? -11.093 10.145 15.638 1.00 91.06 179 GLN A N 1
ATOM 1385 C CA . GLN A 1 179 ? -10.876 9.390 16.868 1.00 91.06 179 GLN A CA 1
ATOM 1386 C C . GLN A 1 179 ? -12.202 9.054 17.554 1.00 91.06 179 GLN A C 1
ATOM 1388 O O . GLN A 1 179 ? -12.414 7.907 17.931 1.00 91.06 179 GLN A O 1
ATOM 1393 N N . LYS A 1 180 ? -13.126 10.021 17.653 1.00 91.62 180 LYS A N 1
ATOM 1394 C CA . LYS A 1 180 ? -14.466 9.808 18.215 1.00 91.62 180 LYS A CA 1
ATOM 1395 C C . LYS A 1 180 ? -15.233 8.712 17.471 1.00 91.62 180 LYS A C 1
ATOM 1397 O O . LYS A 1 180 ? -15.918 7.929 18.116 1.00 91.62 180 LYS A O 1
ATOM 1402 N N . GLN A 1 181 ? -15.143 8.667 16.142 1.00 87.44 181 GLN A N 1
ATOM 1403 C CA . GLN A 1 181 ? -15.809 7.639 15.337 1.00 87.44 181 GLN A CA 1
ATOM 1404 C C . GLN A 1 181 ? -15.206 6.248 15.554 1.00 87.44 181 GLN A C 1
ATOM 1406 O O . GLN A 1 181 ? -15.949 5.276 15.603 1.00 87.44 181 GLN A O 1
ATOM 1411 N N . TRP A 1 182 ? -13.885 6.139 15.705 1.00 82.19 182 TRP A N 1
ATOM 1412 C CA . TRP A 1 182 ? -13.240 4.850 15.967 1.00 82.19 182 TRP A CA 1
ATOM 1413 C C . TRP A 1 182 ? -13.556 4.313 17.360 1.00 82.19 182 TRP A C 1
ATOM 1415 O O . TRP A 1 182 ? -13.834 3.128 17.505 1.00 82.19 182 TRP A O 1
ATOM 1425 N N . VAL A 1 183 ? -13.579 5.182 18.373 1.00 86.25 183 VAL A N 1
ATOM 1426 C CA . VAL A 1 183 ? -13.872 4.771 19.756 1.00 86.25 183 VAL A CA 1
ATOM 1427 C C . VAL A 1 183 ? -15.368 4.637 20.053 1.00 86.25 183 VAL A C 1
ATOM 1429 O O . VAL A 1 183 ? -15.726 4.215 21.148 1.00 86.25 183 VAL A O 1
ATOM 1432 N N . SER A 1 184 ? -16.260 4.996 19.119 1.00 84.94 184 SER A N 1
ATOM 1433 C CA . SER A 1 184 ? -17.707 4.796 19.308 1.00 84.94 184 SER A CA 1
ATOM 1434 C C . SER A 1 184 ? -18.145 3.346 19.099 1.00 84.94 184 SER A C 1
ATOM 1436 O O . SER A 1 184 ? -19.290 3.000 19.407 1.00 84.94 184 SER A O 1
ATOM 1438 N N . VAL A 1 185 ? -17.233 2.509 18.595 1.00 83.06 185 VAL A N 1
ATOM 1439 C CA . VAL A 1 185 ? -17.381 1.062 18.486 1.00 83.06 185 VAL A CA 1
ATOM 1440 C C . VAL A 1 185 ? -16.490 0.405 19.536 1.00 83.06 185 VAL A C 1
ATOM 1442 O O . VAL A 1 185 ? -15.282 0.629 19.554 1.00 83.06 185 VAL A O 1
ATOM 1445 N N . SER A 1 186 ? -17.069 -0.424 20.399 1.00 81.50 186 SER A N 1
ATOM 1446 C CA . SER A 1 186 ? -16.324 -1.280 21.319 1.00 81.50 186 SER A CA 1
ATOM 1447 C C . SER A 1 186 ? -16.614 -2.747 21.035 1.00 81.50 186 SER A C 1
ATOM 1449 O O . SER A 1 186 ? -17.756 -3.164 20.848 1.00 81.50 186 SER A O 1
ATOM 1451 N N . PHE A 1 187 ? -15.559 -3.549 20.979 1.00 77.12 187 PHE A N 1
ATOM 1452 C CA . PHE A 1 187 ? -15.669 -4.985 20.769 1.00 77.12 187 PHE A CA 1
ATOM 1453 C C . PHE A 1 187 ? -15.769 -5.698 22.114 1.00 77.12 187 PHE A C 1
ATOM 1455 O O . PHE A 1 187 ? -15.170 -5.276 23.101 1.00 77.12 187 PHE A O 1
ATOM 1462 N N . SER A 1 188 ? -16.539 -6.785 22.151 1.00 73.44 188 SER A N 1
ATOM 1463 C CA . SER A 1 188 ? -16.674 -7.627 23.349 1.00 73.44 188 SER A CA 1
ATOM 1464 C C . SER A 1 188 ? -15.411 -8.441 23.658 1.00 73.44 188 SER A C 1
ATOM 1466 O O . SER A 1 188 ? -15.261 -8.934 24.771 1.00 73.44 188 SER A O 1
ATOM 1468 N N . HIS A 1 189 ? -14.508 -8.566 22.684 1.00 74.31 189 HIS A N 1
ATOM 1469 C CA . HIS A 1 189 ? -13.279 -9.345 22.762 1.00 74.31 189 HIS A CA 1
ATOM 1470 C C . HIS A 1 189 ? -12.114 -8.541 22.181 1.00 74.31 189 HIS A C 1
ATOM 1472 O O . HIS A 1 189 ? -12.305 -7.697 21.304 1.00 74.31 189 HIS A O 1
ATOM 1478 N N . TYR A 1 190 ? -10.904 -8.834 22.652 1.00 72.88 190 TYR A N 1
ATOM 1479 C CA . TYR A 1 190 ? -9.667 -8.325 22.068 1.00 72.88 190 TYR A CA 1
ATOM 1480 C C . TYR A 1 190 ? -9.143 -9.321 21.037 1.00 72.88 190 TYR A C 1
ATOM 1482 O O . TYR A 1 190 ? -9.111 -10.526 21.295 1.00 72.88 190 TYR A O 1
ATOM 1490 N N . GLY A 1 191 ? -8.730 -8.828 19.872 1.00 74.06 191 GLY A N 1
ATOM 1491 C CA . GLY A 1 191 ? -8.259 -9.694 18.805 1.00 74.06 191 GLY A CA 1
ATOM 1492 C C . GLY A 1 191 ? -8.217 -9.028 17.438 1.00 74.06 191 GLY A C 1
ATOM 1493 O O . GLY A 1 191 ? -8.349 -7.809 17.324 1.00 74.06 191 GLY A O 1
ATOM 1494 N N . ASN A 1 192 ? -8.054 -9.852 16.408 1.00 70.88 192 ASN A N 1
ATOM 1495 C CA . ASN A 1 192 ? -8.109 -9.434 15.010 1.00 70.88 192 ASN A CA 1
ATOM 1496 C C . ASN A 1 192 ? -9.530 -9.664 14.457 1.00 70.88 192 ASN A C 1
ATOM 1498 O O . ASN A 1 192 ? -10.242 -10.566 14.906 1.00 70.88 192 ASN A O 1
ATOM 1502 N N . LEU A 1 193 ? -9.954 -8.838 13.497 1.00 71.69 193 LEU A N 1
ATOM 1503 C CA . LEU A 1 193 ? -11.300 -8.867 12.910 1.00 71.69 193 LEU A CA 1
ATOM 1504 C C . LEU A 1 193 ? -11.309 -9.695 11.622 1.00 71.69 193 LEU A C 1
ATOM 1506 O O . LEU A 1 193 ? -10.852 -9.194 10.602 1.00 71.69 193 LEU A O 1
ATOM 1510 N N . TYR A 1 194 ? -11.802 -10.929 11.656 1.00 68.12 194 TYR A N 1
ATOM 1511 C CA . TYR A 1 194 ? -11.870 -11.840 10.504 1.00 68.12 194 TYR A CA 1
ATOM 1512 C C . TYR A 1 194 ? -13.262 -11.815 9.877 1.00 68.12 194 TYR A C 1
ATOM 1514 O O . TYR A 1 194 ? -14.240 -11.506 10.561 1.00 68.12 194 TYR A O 1
ATOM 1522 N N . TYR A 1 195 ? -13.383 -12.224 8.613 1.00 67.81 195 TYR A N 1
ATOM 1523 C CA . TYR A 1 195 ? -14.690 -12.637 8.111 1.00 67.81 195 TYR A CA 1
ATOM 1524 C C . TYR A 1 195 ? -15.154 -13.890 8.858 1.00 67.81 195 TYR A C 1
ATOM 1526 O O . TYR A 1 195 ? -14.385 -14.824 9.097 1.00 67.81 195 TYR A O 1
ATOM 1534 N N . ALA A 1 196 ? -16.436 -13.937 9.211 1.00 68.81 196 ALA A N 1
ATOM 1535 C CA . ALA A 1 196 ? -17.022 -15.021 9.993 1.00 68.81 196 ALA A CA 1
ATOM 1536 C C . ALA A 1 196 ? -16.896 -16.390 9.300 1.00 68.81 196 ALA A C 1
ATOM 1538 O O . ALA A 1 196 ? -16.846 -17.413 9.974 1.00 68.81 196 ALA A O 1
ATOM 1539 N N . LYS A 1 197 ? -16.810 -16.409 7.963 1.00 64.75 197 LYS A N 1
ATOM 1540 C CA . LYS A 1 197 ? -16.595 -17.618 7.151 1.00 64.75 197 LYS A CA 1
ATOM 1541 C C . LYS A 1 197 ? -15.173 -18.197 7.284 1.00 64.75 197 LYS A C 1
ATOM 1543 O O . LYS A 1 197 ? -14.994 -19.390 7.063 1.00 64.75 197 LYS A O 1
ATOM 1548 N N . ASP A 1 198 ? -14.190 -17.368 7.645 1.00 62.28 198 ASP A N 1
ATOM 1549 C CA . ASP A 1 198 ? -12.763 -17.726 7.680 1.00 62.28 198 ASP A CA 1
ATOM 1550 C C . ASP A 1 198 ? -12.248 -17.986 9.105 1.00 62.28 198 ASP A C 1
ATOM 1552 O O . ASP A 1 198 ? -11.195 -18.594 9.290 1.00 62.28 198 ASP A O 1
ATOM 1556 N N . GLY A 1 199 ? -12.993 -17.551 10.126 1.00 57.09 199 GLY A N 1
ATOM 1557 C CA . GLY A 1 199 ? -12.692 -17.811 11.530 1.00 57.09 199 GLY A CA 1
ATOM 1558 C C . GLY A 1 199 ? -13.502 -18.980 12.088 1.00 57.09 199 GLY A C 1
ATOM 1559 O O . GLY A 1 199 ? -14.726 -19.003 11.991 1.00 57.09 199 GLY A O 1
ATOM 1560 N N . GLN A 1 200 ? -12.850 -19.920 12.776 1.00 54.44 200 GLN A N 1
ATOM 1561 C CA . GLN A 1 200 ? -13.551 -20.826 13.693 1.00 54.44 200 GLN A CA 1
ATOM 1562 C C . GLN A 1 200 ? -14.026 -20.027 14.920 1.00 54.44 200 GLN A C 1
ATOM 1564 O O . GLN A 1 200 ? -13.376 -20.055 15.961 1.00 54.44 200 GLN A O 1
ATOM 1569 N N . SER A 1 201 ? -15.122 -19.268 14.828 1.00 52.97 201 SER A N 1
ATOM 1570 C CA . SER A 1 201 ? -15.714 -18.645 16.019 1.00 52.97 201 SER A CA 1
ATOM 1571 C C . SER A 1 201 ? -16.990 -19.364 16.427 1.00 52.97 201 SER A C 1
ATOM 1573 O O . SER A 1 201 ? -18.014 -19.299 15.751 1.00 52.97 201 SER A O 1
ATOM 1575 N N . LEU A 1 202 ? -16.907 -20.050 17.569 1.00 53.03 202 LEU A N 1
ATOM 1576 C CA . LEU A 1 202 ? -18.026 -20.738 18.207 1.00 53.03 202 LEU A CA 1
ATOM 1577 C C . LEU A 1 202 ? -18.963 -19.797 18.978 1.00 53.03 202 LEU A C 1
ATOM 1579 O O . LEU A 1 202 ? -20.079 -20.205 19.258 1.00 53.03 202 LEU A O 1
ATOM 1583 N N . THR A 1 203 ? -18.594 -18.550 19.278 1.00 54.31 203 THR A N 1
ATOM 1584 C CA . THR A 1 203 ? -19.469 -17.583 19.976 1.00 54.31 203 THR A CA 1
ATOM 1585 C C . THR A 1 203 ? -18.733 -16.246 20.103 1.00 54.31 203 THR A C 1
ATOM 1587 O O . THR A 1 203 ? -17.862 -16.132 20.960 1.00 54.31 203 THR A O 1
ATOM 1590 N N . GLY A 1 204 ? -19.049 -15.221 19.297 1.00 57.28 204 GLY A N 1
ATOM 1591 C CA . GLY A 1 204 ? -18.346 -13.934 19.459 1.00 57.28 204 GLY A CA 1
ATOM 1592 C C . GLY A 1 204 ? -18.716 -12.751 18.560 1.00 57.28 204 GLY A C 1
ATOM 1593 O O . GLY A 1 204 ? -18.017 -11.744 18.596 1.00 57.28 204 GLY A O 1
ATOM 1594 N N . ASN A 1 205 ? -19.793 -12.804 17.772 1.00 68.75 205 ASN A N 1
ATOM 1595 C CA . ASN A 1 205 ? -20.029 -11.791 16.732 1.00 68.75 205 ASN A CA 1
ATOM 1596 C C . ASN A 1 205 ? -20.816 -10.564 17.230 1.00 68.75 205 ASN A C 1
ATOM 1598 O O . ASN A 1 205 ? -21.809 -10.155 16.627 1.00 68.75 205 ASN A O 1
ATOM 1602 N N . GLN A 1 206 ? -20.446 -10.020 18.389 1.00 72.44 206 GLN A N 1
ATOM 1603 C CA . GLN A 1 206 ? -21.131 -8.870 18.981 1.00 72.44 206 GLN A CA 1
ATOM 1604 C C . GLN A 1 206 ? -20.157 -7.736 19.282 1.00 72.44 206 GLN A C 1
ATOM 1606 O O . GLN A 1 206 ? -19.161 -7.924 19.987 1.00 72.44 206 GLN A O 1
ATOM 1611 N N . TYR A 1 207 ? -20.492 -6.545 18.796 1.00 77.31 207 TYR A N 1
ATOM 1612 C CA . TYR A 1 207 ? -19.835 -5.294 19.157 1.00 77.31 207 TYR A CA 1
ATOM 1613 C C . TYR A 1 207 ? -20.881 -4.274 19.602 1.00 77.31 207 TYR A C 1
ATOM 1615 O O . TYR A 1 207 ? -22.052 -4.354 19.238 1.00 77.31 207 TYR A O 1
ATOM 1623 N N . VAL A 1 208 ? -20.478 -3.311 20.418 1.00 79.69 208 VAL A N 1
ATOM 1624 C CA . VAL A 1 208 ? -21.329 -2.207 20.844 1.00 79.69 208 VAL A CA 1
ATOM 1625 C C . VAL A 1 208 ? -20.992 -1.002 19.986 1.00 79.69 208 VAL A C 1
ATOM 1627 O O . VAL A 1 208 ? -19.845 -0.576 19.936 1.00 79.69 208 VAL A O 1
ATOM 1630 N N . LYS A 1 209 ? -21.990 -0.434 19.317 1.00 80.38 209 LYS A N 1
ATOM 1631 C CA . LYS A 1 209 ? -21.856 0.818 18.574 1.00 80.38 209 LYS A CA 1
ATOM 1632 C C . LYS A 1 209 ? -22.850 1.822 19.113 1.00 80.38 209 LYS A C 1
ATOM 1634 O O . LYS A 1 209 ? -24.044 1.534 19.179 1.00 80.38 209 LYS A O 1
ATOM 1639 N N . ASP A 1 210 ? -22.347 2.977 19.536 1.00 82.06 210 ASP A N 1
ATOM 1640 C CA . ASP A 1 210 ? -23.160 4.045 20.128 1.00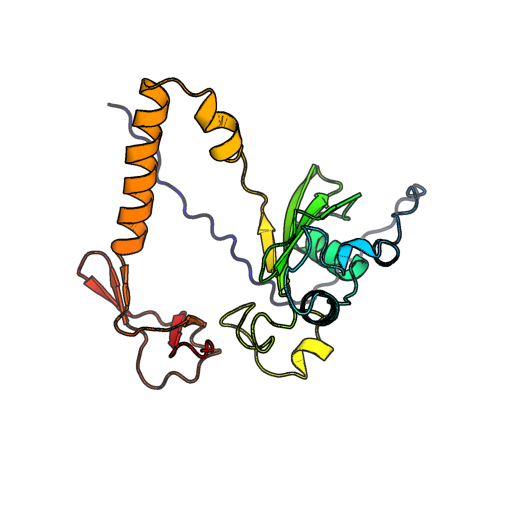 82.06 210 ASP A CA 1
ATOM 1641 C C . ASP A 1 210 ? -24.038 3.534 21.297 1.00 82.06 210 ASP A C 1
ATOM 1643 O O . ASP A 1 210 ? -25.211 3.882 21.429 1.00 82.06 210 ASP A O 1
ATOM 1647 N N . GLY A 1 211 ? -23.478 2.640 22.123 1.00 79.50 211 GLY A N 1
ATOM 1648 C CA . GLY A 1 211 ? -24.162 2.034 23.272 1.00 79.50 211 GLY A CA 1
ATOM 1649 C C . GLY A 1 211 ? -25.162 0.920 22.934 1.00 79.50 211 GLY A C 1
ATOM 1650 O O . GLY A 1 211 ? -25.783 0.373 23.842 1.00 79.50 211 GLY A O 1
ATOM 1651 N N . LYS A 1 212 ? -25.324 0.553 21.656 1.00 82.81 212 LYS A N 1
ATOM 1652 C CA . LYS A 1 212 ? -26.212 -0.535 21.221 1.00 82.81 212 LYS A CA 1
ATOM 1653 C C . LYS A 1 212 ? -25.417 -1.767 20.825 1.00 82.81 212 LYS A C 1
ATOM 1655 O O . LYS A 1 212 ? -24.472 -1.666 20.049 1.00 82.81 212 LYS A O 1
ATOM 1660 N N . VAL A 1 213 ? -25.837 -2.929 21.317 1.00 83.88 213 VAL A N 1
ATOM 1661 C CA . VAL A 1 213 ? -25.272 -4.216 20.904 1.00 83.88 213 VAL A CA 1
ATOM 1662 C C . VAL A 1 213 ? -25.701 -4.507 19.467 1.00 83.88 213 VAL A C 1
ATOM 1664 O O . VAL A 1 213 ? -26.893 -4.567 19.165 1.00 83.88 213 VAL A O 1
ATOM 1667 N N . VAL A 1 214 ? -24.722 -4.688 18.591 1.00 81.81 214 VAL A N 1
ATOM 1668 C CA . VAL A 1 214 ? -24.887 -5.078 17.195 1.00 81.81 214 VAL A CA 1
ATOM 1669 C C . VAL A 1 214 ? -24.357 -6.495 17.039 1.00 81.81 214 VAL A C 1
ATOM 1671 O O . VAL A 1 214 ? -23.249 -6.799 17.480 1.00 81.81 214 VAL A O 1
ATOM 1674 N N . ARG A 1 215 ? -25.168 -7.361 16.427 1.00 80.06 215 ARG A N 1
ATOM 1675 C CA . ARG A 1 215 ? -24.740 -8.686 15.976 1.00 80.06 215 ARG A CA 1
ATOM 1676 C C . ARG A 1 215 ? -24.319 -8.594 14.524 1.00 80.06 215 ARG A C 1
ATOM 1678 O O . ARG A 1 215 ? -25.119 -8.172 13.694 1.00 80.06 215 ARG A O 1
ATOM 1685 N N . ASP A 1 216 ? -23.093 -9.006 14.254 1.00 72.25 216 ASP A N 1
ATOM 1686 C CA . ASP A 1 216 ? -22.548 -9.094 12.909 1.00 72.25 216 ASP A CA 1
ATOM 1687 C C . ASP A 1 216 ? -22.529 -10.564 12.469 1.00 72.25 216 ASP A C 1
ATOM 1689 O O . ASP A 1 216 ? -22.277 -11.463 13.268 1.00 72.25 216 ASP A O 1
ATOM 1693 N N . LEU A 1 217 ? -22.888 -10.847 11.225 1.00 73.06 217 LEU A N 1
ATOM 1694 C CA . LEU A 1 217 ? -22.810 -12.206 10.670 1.00 73.06 217 LEU A CA 1
ATOM 1695 C C . LEU A 1 217 ? -21.701 -12.320 9.627 1.00 73.06 217 LEU A C 1
ATOM 1697 O O . LEU A 1 217 ? -21.363 -13.426 9.218 1.00 73.06 217 LEU A O 1
ATOM 1701 N N . GLU A 1 218 ? -21.147 -11.188 9.212 1.00 71.50 218 GLU A N 1
ATOM 1702 C CA . GLU A 1 218 ? -20.099 -11.077 8.214 1.00 71.50 218 GLU A CA 1
ATOM 1703 C C . GLU A 1 218 ? -18.721 -11.079 8.874 1.00 71.50 218 GLU A C 1
ATOM 1705 O O . GLU A 1 218 ? -17.804 -11.688 8.330 1.00 71.50 218 GLU A O 1
ATOM 1710 N N . PHE A 1 219 ? -18.590 -10.497 10.070 1.00 72.69 219 PHE A N 1
ATOM 1711 C CA . PHE A 1 219 ? -17.317 -10.361 10.776 1.00 72.69 219 PHE A CA 1
ATOM 1712 C C . PHE A 1 219 ? -17.325 -10.965 12.187 1.00 72.69 219 PHE A C 1
ATOM 1714 O O . PHE A 1 219 ? -18.321 -10.926 12.914 1.00 72.69 219 PHE A O 1
ATOM 1721 N N . ALA A 1 220 ? -16.170 -11.482 12.605 1.00 73.19 220 ALA A N 1
ATOM 1722 C CA . ALA A 1 220 ? -15.925 -12.028 13.933 1.00 73.19 220 ALA A CA 1
ATOM 1723 C C . ALA A 1 220 ? -14.582 -11.537 14.487 1.00 73.19 220 ALA A C 1
ATOM 1725 O O . ALA A 1 220 ? -13.583 -11.469 13.772 1.00 73.19 220 ALA A O 1
ATOM 1726 N N . VAL A 1 221 ? -14.543 -11.228 15.785 1.00 73.81 221 VAL A N 1
ATOM 1727 C CA . VAL A 1 221 ? -13.279 -10.973 16.484 1.00 73.81 221 VAL A CA 1
ATOM 1728 C C . VAL A 1 221 ? -12.737 -12.302 16.988 1.00 73.81 221 VAL A C 1
ATOM 1730 O O . VAL A 1 221 ? -13.412 -13.008 17.735 1.00 73.81 221 VAL A O 1
ATOM 1733 N N . VAL A 1 222 ? -11.520 -12.635 16.576 1.00 67.06 222 VAL A N 1
ATOM 1734 C CA . VAL A 1 222 ? -10.811 -13.854 16.980 1.00 67.06 222 VAL A CA 1
ATOM 1735 C C . VAL A 1 222 ? -9.558 -13.427 17.744 1.00 67.06 222 VAL A C 1
ATOM 1737 O O . VAL A 1 222 ? -8.951 -12.425 17.351 1.00 67.06 222 VAL A O 1
ATOM 1740 N N . PRO A 1 223 ? -9.156 -14.135 18.820 1.00 68.50 223 PRO A N 1
ATOM 1741 C CA . PRO A 1 223 ? -7.964 -13.796 19.591 1.00 68.50 223 PRO A CA 1
ATOM 17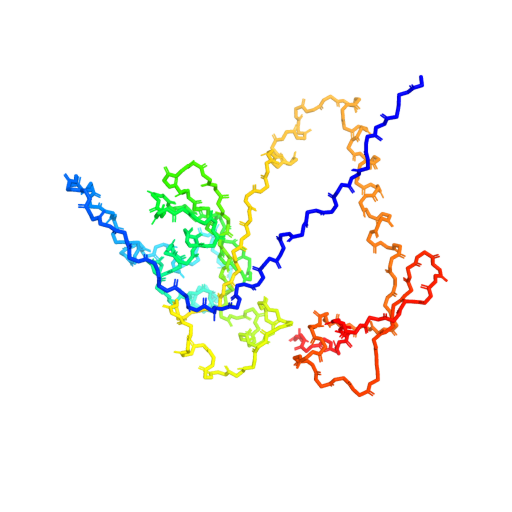42 C C . PRO A 1 223 ? -6.764 -13.465 18.704 1.00 68.50 223 PRO A C 1
ATOM 1744 O O . PRO A 1 223 ? -6.498 -14.147 17.711 1.00 68.50 223 PRO A O 1
ATOM 1747 N N . ALA A 1 224 ? -6.057 -12.388 19.051 1.00 61.75 224 ALA A N 1
ATOM 1748 C CA . ALA A 1 224 ? -4.867 -11.989 18.323 1.00 61.75 224 ALA A CA 1
ATOM 1749 C C . ALA A 1 224 ? -3.813 -13.088 18.464 1.00 61.75 224 ALA A C 1
ATOM 1751 O O . ALA A 1 224 ? -3.423 -13.474 19.559 1.00 61.75 224 ALA A O 1
ATOM 1752 N N . THR A 1 225 ? -3.339 -13.574 17.333 1.00 55.47 225 THR A N 1
ATOM 1753 C CA . THR A 1 225 ? -2.270 -14.570 17.209 1.00 55.47 225 THR A CA 1
ATOM 1754 C C . THR A 1 225 ? -0.905 -13.905 16.969 1.00 55.47 225 THR A C 1
ATOM 1756 O O . THR A 1 225 ? 0.019 -14.521 16.438 1.00 55.47 225 THR A O 1
ATOM 1759 N N . GLY A 1 226 ? -0.787 -12.621 17.328 1.00 47.59 226 GLY A N 1
ATOM 1760 C CA . GLY A 1 226 ? 0.429 -11.815 17.208 1.00 47.59 226 GLY A CA 1
ATOM 1761 C C . GLY A 1 226 ? 1.435 -12.082 18.332 1.00 47.59 226 GLY A C 1
ATOM 1762 O O . GLY A 1 226 ? 1.045 -12.424 19.441 1.00 47.59 226 GLY A O 1
ATOM 1763 N N . ARG A 1 227 ? 2.723 -11.948 17.995 1.00 54.34 227 ARG A N 1
ATOM 1764 C CA . ARG A 1 227 ? 3.903 -12.442 18.724 1.00 54.34 227 ARG A CA 1
ATOM 1765 C C . ARG A 1 227 ? 4.438 -11.453 19.769 1.00 54.34 227 ARG A C 1
ATOM 1767 O O . ARG A 1 227 ? 4.478 -10.256 19.481 1.00 54.34 227 ARG A O 1
ATOM 1774 N N . ASP A 1 228 ? 4.923 -11.996 20.885 1.00 35.97 228 ASP A N 1
ATOM 1775 C CA . ASP A 1 228 ? 5.944 -11.379 21.749 1.00 35.97 228 ASP A CA 1
ATOM 1776 C C . ASP A 1 228 ? 7.341 -11.436 21.099 1.00 35.97 228 ASP A C 1
ATOM 1778 O O . ASP A 1 228 ? 7.587 -12.371 20.291 1.00 35.97 228 ASP A O 1
#

Radius of gyration: 21.32 Å; chains: 1; bounding box: 53×53×57 Å